Protein AF-0000000079720621 (afdb_homodimer)

Structure (mmCIF, N/CA/C/O backbone):
data_AF-0000000079720621-model_v1
#
loop_
_entity.id
_entity.type
_entity.pdbx_description
1 polymer 'Uncharacterized protein'
#
loop_
_atom_site.group_PDB
_atom_site.id
_atom_site.type_symbol
_atom_site.label_atom_id
_atom_site.label_alt_id
_atom_site.label_comp_id
_atom_site.label_asym_id
_atom_site.label_entity_id
_atom_site.label_seq_id
_atom_site.pdbx_PDB_ins_code
_atom_site.Cartn_x
_atom_site.Cartn_y
_atom_site.Cartn_z
_atom_site.occupancy
_atom_site.B_iso_or_equiv
_atom_site.auth_seq_id
_atom_site.auth_comp_id
_atom_site.auth_asym_id
_atom_site.auth_atom_id
_atom_site.pdbx_PDB_model_num
ATOM 1 N N . MET A 1 1 ? -8.664 -21.062 -0.731 1 79.12 1 MET A N 1
ATOM 2 C CA . MET A 1 1 ? -7.984 -21.125 -2.025 1 79.12 1 MET A CA 1
ATOM 3 C C . MET A 1 1 ? -8.664 -22.109 -2.959 1 79.12 1 MET A C 1
ATOM 5 O O . MET A 1 1 ? -9.125 -23.172 -2.52 1 79.12 1 MET A O 1
ATOM 9 N N . GLN A 1 2 ? -8.82 -21.609 -4.195 1 80.38 2 GLN A N 1
ATOM 10 C CA . GLN A 1 2 ? -9.461 -22.453 -5.191 1 80.38 2 GLN A CA 1
ATOM 11 C C . GLN A 1 2 ? -8.812 -23.828 -5.246 1 80.38 2 GLN A C 1
ATOM 13 O O . GLN A 1 2 ? -7.582 -23.953 -5.184 1 80.38 2 GLN A O 1
ATOM 18 N N . SER A 1 3 ? -9.688 -24.719 -5.363 1 87.06 3 SER A N 1
ATOM 19 C CA . SER A 1 3 ? -9.234 -26.109 -5.402 1 87.06 3 SER A CA 1
ATOM 20 C C . SER A 1 3 ? -8.328 -26.359 -6.602 1 87.06 3 SER A C 1
ATOM 22 O O . SER A 1 3 ? -8.586 -25.859 -7.699 1 87.06 3 SER A O 1
ATOM 24 N N . LYS A 1 4 ? -7.285 -27.094 -6.371 1 95.44 4 LYS A N 1
ATOM 25 C CA . LYS A 1 4 ? -6.348 -27.422 -7.441 1 95.44 4 LYS A CA 1
ATOM 26 C C . LYS A 1 4 ? -6.844 -28.609 -8.258 1 95.44 4 LYS A C 1
ATOM 28 O O . LYS A 1 4 ? -6.348 -28.875 -9.359 1 95.44 4 LYS A O 1
ATOM 33 N N . ASP A 1 5 ? -7.848 -29.297 -7.75 1 96.12 5 ASP A N 1
ATOM 34 C CA . ASP A 1 5 ? -8.281 -30.562 -8.32 1 96.12 5 ASP A CA 1
ATOM 35 C C . ASP A 1 5 ? -8.773 -30.375 -9.758 1 96.12 5 ASP A C 1
ATOM 37 O O . ASP A 1 5 ? -8.406 -31.156 -10.648 1 96.12 5 ASP A O 1
ATOM 41 N N . ALA A 1 6 ? -9.594 -29.406 -9.961 1 95.94 6 ALA A N 1
ATOM 42 C CA . ALA A 1 6 ? -10.195 -29.188 -11.273 1 95.94 6 ALA A CA 1
ATOM 43 C C . ALA A 1 6 ? -9.125 -28.891 -12.32 1 95.94 6 ALA A C 1
ATOM 45 O O . ALA A 1 6 ? -9.133 -29.469 -13.414 1 95.94 6 ALA A O 1
ATOM 46 N N . ILE A 1 7 ? -8.18 -28.016 -11.984 1 97.88 7 ILE A N 1
ATOM 47 C CA . ILE A 1 7 ? -7.137 -27.656 -12.938 1 97.88 7 ILE A CA 1
ATOM 48 C C . ILE A 1 7 ? -6.191 -28.844 -13.133 1 97.88 7 ILE A C 1
ATOM 50 O O . ILE A 1 7 ? -5.719 -29.094 -14.25 1 97.88 7 ILE A O 1
ATOM 54 N N . GLU A 1 8 ? -5.926 -29.562 -12.07 1 98.31 8 GLU A N 1
ATOM 55 C CA . GLU A 1 8 ? -5.082 -30.75 -12.164 1 98.31 8 GLU A CA 1
ATOM 56 C C . GLU A 1 8 ? -5.695 -31.797 -13.094 1 98.31 8 GLU A C 1
ATOM 58 O O . GLU A 1 8 ? -5.008 -32.344 -13.945 1 98.31 8 GLU A O 1
ATOM 63 N N . SER A 1 9 ? -6.969 -32.031 -12.914 1 98.19 9 SER A N 1
ATOM 64 C CA . SER A 1 9 ? -7.68 -33 -13.75 1 98.19 9 SER A CA 1
ATOM 65 C C . SER A 1 9 ? -7.648 -32.562 -15.219 1 98.19 9 SER A C 1
ATOM 67 O O . SER A 1 9 ? -7.434 -33.406 -16.109 1 98.19 9 SER A O 1
ATOM 69 N N . LEU A 1 10 ? -7.887 -31.328 -15.438 1 97.88 10 LEU A N 1
ATOM 70 C CA . LEU A 1 10 ? -7.875 -30.797 -16.797 1 97.88 10 LEU A CA 1
ATOM 71 C C . LEU A 1 10 ? -6.504 -30.984 -17.453 1 97.88 10 LEU A C 1
ATOM 73 O O . LEU A 1 10 ? -6.406 -31.453 -18.594 1 97.88 10 LEU A O 1
ATOM 77 N N . ILE A 1 11 ? -5.434 -30.703 -16.703 1 98.44 11 ILE A N 1
ATOM 78 C CA . ILE A 1 11 ? -4.086 -30.797 -17.266 1 98.44 11 ILE A CA 1
ATOM 79 C C . ILE A 1 11 ? -3.756 -32.281 -17.531 1 98.44 11 ILE A C 1
ATOM 81 O O . ILE A 1 11 ? -3.117 -32.594 -18.531 1 98.44 11 ILE A O 1
ATOM 85 N N . ARG A 1 12 ? -4.195 -33.188 -16.688 1 98.56 12 ARG A N 1
ATOM 86 C CA . ARG A 1 12 ? -3.984 -34.594 -16.906 1 98.56 12 ARG A CA 1
ATOM 87 C C . ARG A 1 12 ? -4.695 -35.094 -18.156 1 98.56 12 ARG A C 1
ATOM 89 O O . ARG A 1 12 ? -4.16 -35.906 -18.906 1 98.56 12 ARG A O 1
ATOM 96 N N . GLU A 1 13 ? -5.906 -34.562 -18.344 1 98.56 13 GLU A N 1
ATOM 97 C CA . GLU A 1 13 ? -6.637 -34.875 -19.562 1 98.56 13 GLU A CA 1
ATOM 98 C C . GLU A 1 13 ? -5.879 -34.406 -20.797 1 98.56 13 GLU A C 1
ATOM 100 O O . GLU A 1 13 ? -5.762 -35.156 -21.781 1 98.56 13 GLU A O 1
ATOM 105 N N . LEU A 1 14 ? -5.363 -33.219 -20.734 1 98.44 14 LEU A N 1
ATOM 106 C CA . LEU A 1 14 ? -4.613 -32.656 -21.859 1 98.44 14 LEU A CA 1
ATOM 107 C C . LEU A 1 14 ? -3.328 -33.438 -22.094 1 98.44 14 LEU A C 1
ATOM 109 O O . LEU A 1 14 ? -2.887 -33.594 -23.234 1 98.44 14 LEU A O 1
ATOM 113 N N . GLN A 1 15 ? -2.686 -33.969 -20.938 1 98.38 15 GLN A N 1
ATOM 114 C CA . GLN A 1 15 ? -1.501 -34.812 -21.078 1 98.38 15 GLN A CA 1
ATOM 115 C C . GLN A 1 15 ? -1.824 -36.094 -21.812 1 98.38 15 GLN A C 1
ATOM 117 O O . GLN A 1 15 ? -1.055 -36.531 -22.672 1 98.38 15 GLN A O 1
ATOM 122 N N . LEU A 1 16 ? -3.02 -36.656 -21.531 1 98.31 16 LEU A N 1
ATOM 123 C CA . LEU A 1 16 ? -3.441 -37.906 -22.188 1 98.31 16 LEU A CA 1
ATOM 124 C C . LEU A 1 16 ? -3.658 -37.656 -23.672 1 98.31 16 LEU A C 1
ATOM 126 O O . LEU A 1 16 ? -3.232 -38.469 -24.5 1 98.31 16 LEU A O 1
ATOM 130 N N . LEU A 1 17 ? -4.309 -36.562 -23.984 1 98.12 17 LEU A N 1
ATOM 131 C CA . LEU A 1 17 ? -4.535 -36.219 -25.391 1 98.12 17 LEU A CA 1
ATOM 132 C C . LEU A 1 17 ? -3.215 -35.969 -26.109 1 98.12 17 LEU A C 1
ATOM 134 O O . LEU A 1 17 ? -3.035 -36.375 -27.25 1 98.12 17 LEU A O 1
ATOM 138 N N . TYR A 1 18 ? -2.33 -35.281 -25.438 1 97.12 18 TYR A N 1
ATOM 139 C CA . TYR A 1 18 ? -0.988 -35.031 -25.953 1 97.12 18 TYR A CA 1
ATOM 140 C C . TYR A 1 18 ? -0.265 -36.312 -26.266 1 97.12 18 TYR A C 1
ATOM 142 O O . TYR A 1 18 ? 0.304 -36.5 -27.344 1 97.12 18 TYR A O 1
ATOM 150 N N . ASP A 1 19 ? -0.334 -37.344 -25.375 1 97.44 19 ASP A N 1
ATOM 151 C CA . ASP A 1 19 ? 0.372 -38.625 -25.5 1 97.44 19 ASP A CA 1
ATOM 152 C C . ASP A 1 19 ? -0.225 -39.469 -26.609 1 97.44 19 ASP A C 1
ATOM 154 O O . ASP A 1 19 ? 0.5 -40.188 -27.312 1 97.44 19 ASP A O 1
ATOM 158 N N . ASN A 1 20 ? -1.519 -39.312 -26.859 1 97.31 20 ASN A N 1
ATOM 159 C CA . ASN A 1 20 ? -2.221 -40.156 -27.812 1 97.31 20 ASN A CA 1
ATOM 160 C C . ASN A 1 20 ? -2.281 -39.531 -29.203 1 97.31 20 ASN A C 1
ATOM 162 O O . ASN A 1 20 ? -2.725 -40.156 -30.156 1 97.31 20 ASN A O 1
ATOM 166 N N . CYS A 1 21 ? -1.931 -38.219 -29.156 1 95.69 21 CYS A N 1
ATOM 167 C CA . CYS A 1 21 ? -1.957 -37.531 -30.438 1 95.69 21 CYS A CA 1
ATOM 168 C C . CYS A 1 21 ? -0.84 -38 -31.359 1 95.69 21 CYS A C 1
ATOM 170 O O . CYS A 1 21 ? 0.338 -37.938 -31 1 95.69 21 CYS A O 1
ATOM 172 N N . GLU A 1 22 ? -1.191 -38.531 -32.531 1 94.56 22 GLU A N 1
ATOM 173 C CA . GLU A 1 22 ? -0.206 -39.062 -33.469 1 94.56 22 GLU A CA 1
ATOM 174 C C . GLU A 1 22 ? 0.37 -37.938 -34.344 1 94.56 22 GLU A C 1
ATOM 176 O O . GLU A 1 22 ? 1.511 -38.031 -34.781 1 94.56 22 GLU A O 1
ATOM 181 N N . ASP A 1 23 ? -0.405 -36.938 -34.562 1 93.25 23 ASP A N 1
ATOM 182 C CA . ASP A 1 23 ? 0.036 -35.812 -35.375 1 93.25 23 ASP A CA 1
ATOM 183 C C . ASP A 1 23 ? 0.926 -34.875 -34.594 1 93.25 23 ASP A C 1
ATOM 185 O O . ASP A 1 23 ? 0.435 -34.125 -33.75 1 93.25 23 ASP A O 1
ATOM 189 N N . THR A 1 24 ? 2.195 -34.875 -34.844 1 89.44 24 THR A N 1
ATOM 190 C CA . THR A 1 24 ? 3.191 -34.094 -34.125 1 89.44 24 THR A CA 1
ATOM 191 C C . THR A 1 24 ? 2.898 -32.594 -34.25 1 89.44 24 THR A C 1
ATOM 193 O O . THR A 1 24 ? 3.246 -31.828 -33.375 1 89.44 24 THR A O 1
ATOM 196 N N . ASN A 1 25 ? 2.15 -32.188 -35.281 1 88.94 25 ASN A N 1
ATOM 197 C CA . ASN A 1 25 ? 1.823 -30.797 -35.5 1 88.94 25 ASN A CA 1
ATOM 198 C C . ASN A 1 25 ? 0.664 -30.344 -34.625 1 88.94 25 ASN A C 1
ATOM 200 O O . ASN A 1 25 ? 0.444 -29.141 -34.469 1 88.94 25 ASN A O 1
ATOM 204 N N . GLN A 1 26 ? -0.034 -31.391 -34.062 1 92.38 26 GLN A N 1
ATOM 205 C CA . GLN A 1 26 ? -1.2 -31.062 -33.25 1 92.38 26 GLN A CA 1
ATOM 206 C C . GLN A 1 26 ? -0.865 -31.109 -31.75 1 92.38 26 GLN A C 1
ATOM 208 O O . GLN A 1 26 ? -1.587 -30.531 -30.938 1 92.38 26 GLN A O 1
ATOM 213 N N . LYS A 1 27 ? 0.253 -31.688 -31.359 1 92.94 27 LYS A N 1
ATOM 214 C CA . LYS A 1 27 ? 0.648 -31.859 -29.969 1 92.94 27 LYS A CA 1
ATOM 215 C C . LYS A 1 27 ? 0.811 -30.516 -29.266 1 92.94 27 LYS A C 1
ATOM 217 O O . LYS A 1 27 ? 0.352 -30.344 -28.141 1 92.94 27 LYS A O 1
ATOM 222 N N . PRO A 1 28 ? 1.327 -29.516 -30.031 1 92.31 28 PRO A N 1
ATOM 223 C CA . PRO A 1 28 ? 1.543 -28.219 -29.375 1 92.31 28 PRO A CA 1
ATOM 224 C C . PRO A 1 28 ? 0.237 -27.547 -28.953 1 92.31 28 PRO A C 1
ATOM 226 O O . PRO A 1 28 ? 0.235 -26.688 -28.062 1 92.31 28 PRO A O 1
ATOM 229 N N . TYR A 1 29 ? -0.807 -28 -29.516 1 92.56 29 TYR A N 1
ATOM 230 C CA . TYR A 1 29 ? -2.094 -27.406 -29.156 1 92.56 29 TYR A CA 1
ATOM 231 C C . TYR A 1 29 ? -2.471 -27.766 -27.719 1 92.56 29 TYR A C 1
ATOM 233 O O . TYR A 1 29 ? -2.986 -26.922 -26.984 1 92.56 29 TYR A O 1
ATOM 241 N N . TYR A 1 30 ? -2.203 -28.984 -27.328 1 96.19 30 TYR A N 1
ATOM 242 C CA . TYR A 1 30 ? -2.52 -29.438 -25.969 1 96.19 30 TYR A CA 1
ATOM 243 C C . TYR A 1 30 ? -1.592 -28.797 -24.953 1 96.19 30 TYR A C 1
ATOM 245 O O . TYR A 1 30 ? -2.02 -28.438 -23.844 1 96.19 30 TYR A O 1
ATOM 253 N N . SER A 1 31 ? -0.352 -28.609 -25.406 1 95.56 31 SER A N 1
ATOM 254 C CA . SER A 1 31 ? 0.623 -27.938 -24.547 1 95.56 31 SER A CA 1
ATOM 255 C C . SER A 1 31 ? 0.244 -26.484 -24.312 1 95.56 31 SER A C 1
ATOM 257 O O . SER A 1 31 ? 0.266 -26.016 -23.172 1 95.56 31 SER A O 1
ATOM 259 N N . LYS A 1 32 ? -0.14 -25.828 -25.375 1 94.75 32 LYS A N 1
ATOM 260 C CA . LYS A 1 32 ? -0.518 -24.422 -25.281 1 94.75 3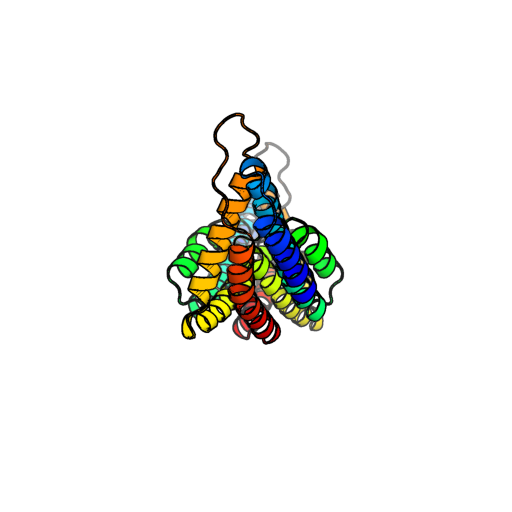2 LYS A CA 1
ATOM 261 C C . LYS A 1 32 ? -1.754 -24.234 -24.406 1 94.75 32 LYS A C 1
ATOM 263 O O . LYS A 1 32 ? -1.801 -23.344 -23.562 1 94.75 32 LYS A O 1
ATOM 268 N N . LEU A 1 33 ? -2.658 -25.094 -24.562 1 96.31 33 LEU A N 1
ATOM 269 C CA . LEU A 1 33 ? -3.887 -25 -23.781 1 96.31 33 LEU A CA 1
ATOM 270 C C . LEU A 1 33 ? -3.611 -25.25 -22.297 1 96.31 33 LEU A C 1
ATOM 272 O O . LEU A 1 33 ? -4.129 -24.531 -21.438 1 96.31 33 LEU A O 1
ATOM 276 N N . ALA A 1 34 ? -2.787 -26.234 -21.984 1 97.75 34 ALA A N 1
ATOM 277 C CA . ALA A 1 34 ? -2.438 -26.531 -20.609 1 97.75 34 ALA A CA 1
ATOM 278 C C . ALA A 1 34 ? -1.769 -25.328 -19.938 1 97.75 34 ALA A C 1
ATOM 280 O O . ALA A 1 34 ? -2.086 -25 -18.797 1 97.75 34 ALA A O 1
ATOM 281 N N . LEU A 1 35 ? -0.868 -24.719 -20.656 1 97.12 35 LEU A N 1
ATOM 282 C CA . LEU A 1 35 ? -0.17 -23.531 -20.156 1 97.12 35 LEU A CA 1
ATOM 283 C C . LEU A 1 35 ? -1.153 -22.406 -19.859 1 97.12 35 LEU A C 1
ATOM 285 O O . LEU A 1 35 ? -1.138 -21.844 -18.766 1 97.12 35 LEU A O 1
ATOM 289 N N . LEU A 1 36 ? -2.002 -22.141 -20.781 1 96.19 36 LEU A N 1
ATOM 290 C CA . LEU A 1 36 ? -2.941 -21.031 -20.641 1 96.19 36 LEU A CA 1
ATOM 291 C C . LEU A 1 36 ? -3.92 -21.297 -19.5 1 96.19 36 LEU A C 1
ATOM 293 O O . LEU A 1 36 ? -4.266 -20.375 -18.75 1 96.19 36 LEU A O 1
ATOM 297 N N . GLU A 1 37 ? -4.32 -22.516 -19.391 1 97 37 GLU A N 1
ATOM 298 C CA . GLU A 1 37 ? -5.25 -22.875 -18.328 1 97 37 GLU A CA 1
ATOM 299 C C . GLU A 1 37 ? -4.594 -22.75 -16.953 1 97 37 GLU A C 1
ATOM 301 O O . GLU A 1 37 ? -5.203 -22.234 -16.016 1 97 37 GLU A O 1
ATOM 306 N N . LEU A 1 38 ? -3.385 -23.203 -16.844 1 97.81 38 LEU A N 1
ATOM 307 C CA . LEU A 1 38 ? -2.686 -23.047 -15.562 1 97.81 38 LEU A CA 1
ATOM 308 C C . LEU A 1 38 ? -2.494 -21.578 -15.211 1 97.81 38 LEU A C 1
ATOM 310 O O . LEU A 1 38 ? -2.699 -21.188 -14.062 1 97.81 38 LEU A O 1
ATOM 314 N N . CYS A 1 39 ? -2.09 -20.797 -16.188 1 96.94 39 CYS A N 1
ATOM 315 C CA . CYS A 1 39 ? -1.886 -19.375 -15.961 1 96.94 39 CYS A CA 1
ATOM 316 C C . CYS A 1 39 ? -3.184 -18.703 -15.539 1 96.94 39 CYS A C 1
ATOM 318 O O . CYS A 1 39 ? -3.188 -17.859 -14.625 1 96.94 39 CYS A O 1
ATOM 320 N N . GLY A 1 40 ? -4.258 -19.062 -16.219 1 95.62 40 GLY A N 1
ATOM 321 C CA . GLY A 1 40 ? -5.555 -18.562 -15.805 1 95.62 40 GLY A CA 1
ATOM 322 C C . GLY A 1 40 ? -5.922 -18.922 -14.383 1 95.62 40 GLY A C 1
ATOM 323 O O . GLY A 1 40 ? -6.461 -18.109 -13.641 1 95.62 40 GLY A O 1
ATOM 324 N N . TRP A 1 41 ? -5.637 -20.109 -14.031 1 97.38 41 TRP A N 1
ATOM 325 C CA . TRP A 1 41 ? -5.887 -20.578 -12.68 1 97.38 41 TRP A CA 1
ATOM 326 C C . TRP A 1 41 ? -5.059 -19.797 -11.664 1 97.38 41 TRP A C 1
ATOM 328 O O . TRP A 1 41 ? -5.562 -19.391 -10.617 1 97.38 41 TRP A O 1
ATOM 338 N N . LEU A 1 42 ? -3.834 -19.578 -11.914 1 97.69 42 LEU A N 1
ATOM 339 C CA . LEU A 1 42 ? -2.945 -18.828 -11.031 1 97.69 42 LEU A CA 1
ATOM 340 C C . LEU A 1 42 ? -3.467 -17.422 -10.805 1 97.69 42 LEU A C 1
ATOM 342 O O . LEU A 1 42 ? -3.445 -16.922 -9.672 1 97.69 42 LEU A O 1
ATOM 346 N N . GLU A 1 43 ? -3.9 -16.781 -11.875 1 96.44 43 GLU A N 1
ATOM 347 C CA . GLU A 1 43 ? -4.473 -15.438 -11.758 1 96.44 43 GLU A CA 1
ATOM 348 C C . GLU A 1 43 ? -5.695 -15.438 -10.852 1 96.44 43 GLU A C 1
ATOM 350 O O . GLU A 1 43 ? -5.816 -14.594 -9.961 1 96.44 43 GLU A O 1
ATOM 355 N N . ALA A 1 44 ? -6.535 -16.391 -11.008 1 96 44 ALA A N 1
ATOM 356 C CA . ALA A 1 44 ? -7.75 -16.5 -10.203 1 96 44 ALA A CA 1
ATOM 357 C C . ALA A 1 44 ? -7.418 -16.766 -8.742 1 96 44 ALA A C 1
ATOM 359 O O . ALA A 1 44 ? -8.062 -16.219 -7.844 1 96 44 ALA A O 1
ATOM 360 N N . VAL A 1 45 ? -6.477 -17.594 -8.523 1 97.38 45 VAL A N 1
ATOM 361 C CA . VAL A 1 45 ? -6.086 -17.953 -7.16 1 97.38 45 VAL A CA 1
ATOM 362 C C . VAL A 1 45 ? -5.516 -16.719 -6.453 1 97.38 45 VAL A C 1
ATOM 364 O O . VAL A 1 45 ? -5.863 -16.453 -5.301 1 97.38 45 VAL A O 1
ATOM 367 N N . GLN A 1 46 ? -4.621 -16 -7.094 1 97.38 46 GLN A N 1
ATOM 368 C CA . GLN A 1 46 ? -4.043 -14.805 -6.488 1 97.38 46 GLN A CA 1
ATOM 369 C C . GLN A 1 46 ? -5.121 -13.766 -6.184 1 97.38 46 GLN A C 1
ATOM 371 O O . GLN A 1 46 ? -5.117 -13.156 -5.109 1 97.38 46 GLN A O 1
ATOM 376 N N . ASP A 1 47 ? -6.047 -13.586 -7.137 1 96.38 47 ASP A N 1
ATOM 377 C CA . ASP A 1 47 ? -7.18 -12.703 -6.883 1 96.38 47 ASP A CA 1
ATOM 378 C C . ASP A 1 47 ? -7.965 -13.156 -5.656 1 96.38 47 ASP A C 1
ATOM 380 O O . ASP A 1 47 ? -8.336 -12.336 -4.812 1 96.38 47 ASP A O 1
ATOM 384 N N . GLU A 1 48 ? -8.227 -14.391 -5.57 1 96.81 48 GLU A N 1
ATOM 385 C CA . GLU A 1 48 ? -9.008 -14.953 -4.473 1 96.81 48 GLU A CA 1
ATOM 386 C C . GLU A 1 48 ? -8.305 -14.75 -3.133 1 96.81 48 GLU A C 1
ATOM 388 O O . GLU A 1 48 ? -8.945 -14.406 -2.137 1 96.81 48 GLU A O 1
ATOM 393 N N . ILE A 1 49 ? -7.039 -15 -3.072 1 97.25 49 ILE A N 1
ATOM 394 C CA . ILE A 1 49 ? -6.258 -14.797 -1.854 1 97.25 49 ILE A CA 1
ATOM 395 C C . ILE A 1 49 ? -6.418 -13.359 -1.37 1 97.25 49 ILE A C 1
ATOM 397 O O . ILE A 1 49 ? -6.699 -13.125 -0.194 1 97.25 49 ILE A O 1
ATOM 401 N N . ALA A 1 50 ? -6.242 -12.406 -2.254 1 96.69 50 ALA A N 1
ATOM 402 C CA . ALA A 1 50 ? -6.34 -10.984 -1.922 1 96.69 50 ALA A CA 1
ATOM 403 C C . ALA A 1 50 ? -7.754 -10.625 -1.473 1 96.69 50 ALA A C 1
ATOM 405 O O . ALA A 1 50 ? -7.938 -9.938 -0.464 1 96.69 50 ALA A O 1
ATOM 406 N N . LEU A 1 51 ? -8.719 -11.117 -2.195 1 96.62 51 LEU A N 1
ATOM 407 C CA . LEU A 1 51 ? -10.117 -10.812 -1.9 1 96.62 51 LEU A CA 1
ATOM 408 C C . LEU A 1 51 ? -10.523 -11.383 -0.545 1 96.62 51 LEU A C 1
ATOM 410 O O . LEU A 1 51 ? -11.148 -10.695 0.261 1 96.62 51 LEU A O 1
ATOM 414 N N . ASN A 1 52 ? -10.172 -12.625 -0.332 1 96.62 52 ASN A N 1
ATOM 415 C CA . ASN A 1 52 ? -10.516 -13.266 0.934 1 96.62 52 ASN A CA 1
ATOM 416 C C . ASN A 1 52 ? -9.914 -12.523 2.121 1 96.62 52 ASN A C 1
ATOM 418 O O . ASN A 1 52 ? -10.586 -12.289 3.123 1 96.62 52 ASN A O 1
ATOM 422 N N . TYR A 1 53 ? -8.711 -12.195 2 1 97.75 53 TYR A N 1
ATOM 423 C CA . TYR A 1 53 ? -8.055 -11.453 3.072 1 97.75 53 TYR A CA 1
ATOM 424 C C . TYR A 1 53 ? -8.742 -10.117 3.322 1 97.75 53 TYR A C 1
ATOM 426 O O . TYR A 1 53 ? -9.109 -9.805 4.457 1 97.75 53 TYR A O 1
ATOM 434 N N . GLY A 1 54 ? -8.883 -9.289 2.268 1 97.5 54 GLY A N 1
ATOM 435 C CA . GLY A 1 54 ? -9.516 -7.988 2.402 1 97.5 54 GLY A CA 1
ATOM 436 C C . GLY A 1 54 ? -10.914 -8.055 2.988 1 97.5 54 GLY A C 1
ATOM 437 O O . GLY A 1 54 ? -11.25 -7.289 3.891 1 97.5 54 GLY A O 1
ATOM 438 N N . GLN A 1 55 ? -11.672 -8.992 2.5 1 96.88 55 GLN A N 1
ATOM 439 C CA . GLN A 1 55 ? -13.07 -9.117 2.916 1 96.88 55 GLN A CA 1
ATOM 440 C C . GLN A 1 55 ? -13.164 -9.547 4.379 1 96.88 55 GLN A C 1
ATOM 442 O O . GLN A 1 55 ? -14.125 -9.195 5.066 1 96.88 55 GLN A O 1
ATOM 447 N N . SER A 1 56 ? -12.195 -10.273 4.828 1 97.06 56 SER A N 1
ATOM 448 C CA . SER A 1 56 ? -12.227 -10.742 6.211 1 97.06 56 SER A CA 1
ATOM 449 C C . SER A 1 56 ? -11.812 -9.648 7.18 1 97.06 56 SER A C 1
ATOM 451 O O . SER A 1 56 ? -12.102 -9.727 8.375 1 97.06 56 SER A O 1
ATOM 453 N N . LYS A 1 57 ? -11.125 -8.609 6.68 1 97.19 57 LYS A N 1
ATOM 454 C CA . LYS A 1 57 ? -10.531 -7.633 7.59 1 97.19 57 LYS A CA 1
ATOM 455 C C . LYS A 1 57 ? -11.172 -6.262 7.434 1 97.19 57 LYS A C 1
ATOM 457 O O . LYS A 1 57 ? -11.18 -5.461 8.367 1 97.19 57 LYS A O 1
ATOM 462 N N . LEU A 1 58 ? -11.688 -6.008 6.285 1 97.69 58 LEU A N 1
ATOM 463 C CA . LEU A 1 58 ? -12.25 -4.691 6.004 1 97.69 58 LEU A CA 1
ATOM 464 C C . LEU A 1 58 ? -13.719 -4.629 6.418 1 97.69 58 LEU A C 1
ATOM 466 O O . LEU A 1 58 ? -14.453 -5.602 6.246 1 97.69 58 LEU A O 1
ATOM 470 N N . SER A 1 59 ? -14.117 -3.48 6.91 1 97.06 59 SER A N 1
ATOM 471 C CA . SER A 1 59 ? -15.508 -3.299 7.305 1 97.06 59 SER A CA 1
ATOM 472 C C . SER A 1 59 ? -16.109 -2.064 6.645 1 97.06 59 SER A C 1
ATOM 474 O O . SER A 1 59 ? -17.328 -1.979 6.48 1 97.06 59 SER A O 1
ATOM 476 N N . ASP A 1 60 ? -15.305 -1.056 6.289 1 97 60 ASP A N 1
ATOM 477 C CA . ASP A 1 60 ? -15.781 0.166 5.648 1 97 60 ASP A CA 1
ATOM 478 C C . ASP A 1 60 ? -16.219 -0.104 4.207 1 97 60 ASP A C 1
ATOM 480 O O . ASP A 1 60 ? -15.453 -0.664 3.42 1 97 60 ASP A O 1
ATOM 484 N N . VAL A 1 61 ? -17.391 0.3 3.838 1 97 61 VAL A N 1
ATOM 485 C CA . VAL A 1 61 ? -17.984 0.008 2.541 1 97 61 VAL A CA 1
ATOM 486 C C . VAL A 1 61 ? -17.125 0.597 1.428 1 97 61 VAL A C 1
ATOM 488 O O . VAL A 1 61 ? -16.938 -0.032 0.384 1 97 61 VAL A O 1
ATOM 491 N N . LYS A 1 62 ? -16.609 1.752 1.637 1 96.56 62 LYS A N 1
ATOM 492 C CA . LYS A 1 62 ? -15.789 2.398 0.622 1 96.56 62 LYS A CA 1
ATOM 493 C C . LYS A 1 62 ? -14.492 1.629 0.396 1 96.56 62 LYS A C 1
ATOM 495 O O . LYS A 1 62 ? -14.016 1.517 -0.736 1 96.56 62 LYS A O 1
ATOM 500 N N . ASN A 1 63 ? -13.922 1.133 1.495 1 97.88 63 ASN A N 1
ATOM 501 C CA . ASN A 1 63 ? -12.703 0.344 1.384 1 97.88 63 ASN A CA 1
ATOM 502 C C . ASN A 1 63 ? -12.961 -1 0.71 1 97.88 63 ASN A C 1
ATOM 504 O O . ASN A 1 63 ? -12.117 -1.492 -0.046 1 97.88 63 ASN A O 1
ATOM 508 N N . LEU A 1 64 ? -14.117 -1.581 0.917 1 97.69 64 LEU A N 1
ATOM 509 C CA . LEU A 1 64 ? -14.492 -2.824 0.249 1 97.69 64 LEU A CA 1
ATOM 510 C C . LEU A 1 64 ? -14.656 -2.605 -1.251 1 97.69 64 LEU A C 1
ATOM 512 O O . LEU A 1 64 ? -14.25 -3.447 -2.055 1 97.69 64 LEU A O 1
ATOM 516 N N . GLU A 1 65 ? -15.203 -1.469 -1.591 1 96.75 65 GLU A N 1
ATOM 517 C CA . GLU A 1 65 ? -15.344 -1.121 -3.002 1 96.75 65 GLU A CA 1
ATOM 518 C C . GLU A 1 65 ? -13.984 -0.919 -3.66 1 96.75 65 GLU A C 1
ATOM 520 O O . GLU A 1 65 ? -13.758 -1.372 -4.785 1 96.75 65 GLU A O 1
ATOM 525 N N . LEU A 1 66 ? -13.094 -0.232 -2.951 1 95.75 66 LEU A N 1
ATOM 526 C CA . LEU A 1 66 ? -11.734 -0.024 -3.441 1 95.75 66 LEU A CA 1
ATOM 527 C C . LEU A 1 66 ? -11.031 -1.357 -3.678 1 95.75 66 LEU A C 1
ATOM 529 O O . LEU A 1 66 ? -10.352 -1.533 -4.691 1 95.75 66 LEU A O 1
ATOM 533 N N . LEU A 1 67 ? -11.195 -2.285 -2.789 1 96.19 67 LEU A N 1
ATOM 534 C CA . LEU A 1 67 ? -10.633 -3.627 -2.891 1 96.19 67 LEU A CA 1
ATOM 535 C C . LEU A 1 67 ? -11.078 -4.309 -4.18 1 96.19 67 LEU A C 1
ATOM 537 O O . LEU A 1 67 ? -10.242 -4.742 -4.977 1 96.19 67 LEU A O 1
ATOM 541 N N . GLU A 1 68 ? -12.32 -4.309 -4.469 1 93.88 68 GLU A N 1
ATOM 542 C CA . GLU A 1 68 ? -12.906 -5.082 -5.559 1 93.88 68 GLU A CA 1
ATOM 543 C C . GLU A 1 68 ? -12.664 -4.406 -6.906 1 93.88 68 GLU A C 1
ATOM 545 O O . GLU A 1 68 ? -12.297 -5.066 -7.879 1 93.88 68 GLU A O 1
ATOM 550 N N . GLU A 1 69 ? -12.742 -3.129 -6.898 1 92.31 69 GLU A N 1
ATOM 551 C CA . GLU A 1 69 ? -12.789 -2.434 -8.18 1 92.31 69 GLU A CA 1
ATOM 552 C C . GLU A 1 69 ? -11.398 -1.943 -8.594 1 92.31 69 GLU A C 1
ATOM 554 O O . GLU A 1 69 ? -11.086 -1.883 -9.781 1 92.31 69 GLU A O 1
ATOM 559 N N . THR A 1 70 ? -10.633 -1.666 -7.613 1 89.56 70 THR A N 1
ATOM 560 C CA . THR A 1 70 ? -9.406 -0.958 -7.957 1 89.56 70 THR A CA 1
ATOM 561 C C . THR A 1 70 ? -8.188 -1.819 -7.66 1 89.56 70 THR A C 1
ATOM 563 O O . THR A 1 70 ? -7.23 -1.843 -8.445 1 89.56 70 THR A O 1
ATOM 566 N N . ILE A 1 71 ? -8.258 -2.521 -6.633 1 92.88 71 ILE A N 1
ATOM 567 C CA . ILE A 1 71 ? -7.039 -3.24 -6.258 1 92.88 71 ILE A CA 1
ATOM 568 C C . ILE A 1 71 ? -7 -4.59 -6.973 1 92.88 71 ILE A C 1
ATOM 570 O O . ILE A 1 71 ? -6.047 -4.895 -7.691 1 92.88 71 ILE A O 1
ATOM 574 N N . VAL A 1 72 ? -8.039 -5.352 -6.863 1 92.88 72 VAL A N 1
ATOM 575 C CA . VAL A 1 72 ? -8.07 -6.668 -7.488 1 92.88 72 VAL A CA 1
ATOM 576 C C . VAL A 1 72 ? -8.562 -6.543 -8.93 1 92.88 72 VAL A C 1
ATOM 578 O O . VAL A 1 72 ? -8.008 -7.164 -9.836 1 92.88 72 VAL A O 1
ATOM 581 N N . GLY A 1 73 ? -9.477 -5.641 -9.227 1 87.56 73 GLY A N 1
ATOM 582 C CA . GLY A 1 73 ? -10.117 -5.512 -10.523 1 87.56 73 GLY A CA 1
ATOM 583 C C . GLY A 1 73 ? -9.195 -4.926 -11.586 1 87.56 73 GLY A C 1
ATOM 584 O O . GLY A 1 73 ? -9.469 -5.043 -12.781 1 87.56 73 GLY A O 1
ATOM 585 N N . LYS A 1 74 ? -8.055 -4.43 -11.203 1 84.19 74 LYS A N 1
ATOM 586 C CA . LYS A 1 74 ? -7.168 -3.789 -12.164 1 84.19 74 LYS A CA 1
ATOM 587 C C . LYS A 1 74 ? -5.859 -4.566 -12.305 1 84.19 74 LYS A C 1
ATOM 589 O O . LYS A 1 74 ? -4.938 -4.117 -12.984 1 84.19 74 LYS A O 1
ATOM 594 N N . THR A 1 75 ? -5.832 -5.566 -11.625 1 81.81 75 THR A N 1
ATOM 595 C CA . THR A 1 75 ? -4.629 -6.387 -11.742 1 81.81 75 THR A CA 1
ATOM 596 C C . THR A 1 75 ? -4.824 -7.48 -12.789 1 81.81 75 THR A C 1
ATOM 598 O O . THR A 1 75 ? -5.738 -8.297 -12.68 1 81.81 75 THR A O 1
ATOM 601 N N . TYR A 1 76 ? -3.93 -7.207 -13.836 1 84.25 76 TYR A N 1
ATOM 602 C CA . TYR A 1 76 ? -3.963 -8.188 -14.914 1 84.25 76 TYR A CA 1
ATOM 603 C C . TYR A 1 76 ? -2.662 -8.984 -14.969 1 84.25 76 TYR A C 1
ATOM 605 O O . TYR A 1 76 ? -1.62 -8.453 -15.359 1 84.25 76 TYR A O 1
ATOM 613 N N . GLY A 1 77 ? -2.664 -10.164 -14.453 1 92.25 77 GLY A N 1
ATOM 614 C CA . GLY A 1 77 ? -1.486 -11.016 -14.438 1 92.25 77 GLY A CA 1
ATOM 615 C C . GLY A 1 77 ? -1.227 -11.648 -13.078 1 92.25 77 GLY A C 1
ATOM 616 O O . GLY A 1 77 ? -2.018 -11.484 -12.148 1 92.25 77 GLY A O 1
ATOM 617 N N . PHE A 1 78 ? -0.108 -12.398 -13.086 1 96.31 78 PHE A N 1
ATOM 618 C CA . PHE A 1 78 ? 0.121 -13.164 -11.867 1 96.31 78 PHE A CA 1
ATOM 619 C C . PHE A 1 78 ? 1.605 -13.195 -11.523 1 96.31 78 PHE A C 1
ATOM 621 O O . PHE A 1 78 ? 2.018 -13.914 -10.609 1 96.31 78 PHE A O 1
ATOM 628 N N . ASP A 1 79 ? 2.367 -12.406 -12.305 1 97.5 79 ASP A N 1
ATOM 629 C CA . ASP A 1 79 ? 3.773 -12.273 -11.938 1 97.5 79 ASP A CA 1
ATOM 630 C C . ASP A 1 79 ? 3.92 -11.695 -10.531 1 97.5 79 ASP A C 1
ATOM 632 O O . ASP A 1 79 ? 3.213 -10.758 -10.164 1 97.5 79 ASP A O 1
ATOM 636 N N . TYR A 1 80 ? 4.934 -12.242 -9.797 1 98.12 80 TYR A N 1
ATOM 637 C CA . TYR A 1 80 ? 5.008 -11.867 -8.391 1 98.12 80 TYR A CA 1
ATOM 638 C C . TYR A 1 80 ? 5.402 -10.406 -8.234 1 98.12 80 TYR A C 1
ATOM 640 O O . TYR A 1 80 ? 4.723 -9.641 -7.547 1 98.12 80 TYR A O 1
ATOM 648 N N . LYS A 1 81 ? 6.508 -10.008 -8.836 1 96.44 81 LYS A N 1
ATOM 649 C CA . LYS A 1 81 ? 7.105 -8.703 -8.602 1 96.44 81 LYS A CA 1
ATOM 650 C C . LYS A 1 81 ? 6.23 -7.586 -9.172 1 96.44 81 LYS A C 1
ATOM 652 O O . LYS A 1 81 ? 6.02 -6.562 -8.523 1 96.44 81 LYS A O 1
ATOM 657 N N . SER A 1 82 ? 5.629 -7.844 -10.266 1 95.94 82 SER A N 1
ATOM 658 C CA . SER A 1 82 ? 4.988 -6.75 -10.992 1 95.94 82 SER A CA 1
ATOM 659 C C . SER A 1 82 ? 3.492 -6.695 -10.695 1 95.94 82 SER A C 1
ATOM 661 O O . SER A 1 82 ? 2.859 -5.652 -10.875 1 95.94 82 SER A O 1
ATOM 663 N N . GLN A 1 83 ? 2.934 -7.75 -10.266 1 96.56 83 GLN A N 1
ATOM 664 C CA . GLN A 1 83 ? 1.479 -7.754 -10.141 1 96.56 83 GLN A CA 1
ATOM 665 C C . GLN A 1 83 ? 1.043 -8.203 -8.75 1 96.56 83 GLN A C 1
ATOM 667 O O . GLN A 1 83 ? 0.362 -7.457 -8.039 1 96.56 83 GLN A O 1
ATOM 672 N N . PHE A 1 84 ? 1.47 -9.406 -8.32 1 98.12 84 PHE A N 1
ATOM 673 C CA . PHE A 1 84 ? 0.957 -9.992 -7.094 1 98.12 84 PHE A CA 1
ATOM 674 C C . PHE A 1 84 ? 1.446 -9.219 -5.875 1 98.12 84 PHE A C 1
ATOM 676 O O . PHE A 1 84 ? 0.661 -8.891 -4.984 1 98.12 84 PHE A O 1
ATOM 683 N N . ARG A 1 85 ? 2.75 -8.891 -5.824 1 98 85 ARG A N 1
ATOM 684 C CA . ARG A 1 85 ? 3.355 -8.195 -4.691 1 98 85 ARG A CA 1
ATOM 685 C C . ARG A 1 85 ? 2.729 -6.82 -4.488 1 98 85 ARG A C 1
ATOM 687 O O . ARG A 1 85 ? 2.314 -6.48 -3.379 1 98 85 ARG A O 1
ATOM 694 N N . PRO A 1 86 ? 2.592 -6 -5.52 1 96.81 86 PRO A N 1
ATOM 695 C CA . PRO A 1 86 ? 1.927 -4.707 -5.348 1 96.81 86 PRO A CA 1
ATOM 696 C C . PRO A 1 86 ? 0.487 -4.844 -4.859 1 96.81 86 PRO A C 1
ATOM 698 O O . PRO A 1 86 ? 0.021 -4.023 -4.062 1 96.81 86 PRO A O 1
ATOM 701 N N . MET A 1 87 ? -0.19 -5.836 -5.32 1 97.62 87 MET A N 1
ATOM 702 C CA . MET A 1 87 ? -1.562 -6.078 -4.879 1 97.62 87 MET A CA 1
ATOM 703 C C . MET A 1 87 ? -1.61 -6.375 -3.385 1 97.62 87 MET A C 1
ATOM 705 O O . MET A 1 87 ? -2.428 -5.801 -2.662 1 97.62 87 MET A O 1
ATOM 709 N N . LEU A 1 88 ? -0.714 -7.219 -2.926 1 98.12 88 LEU A N 1
ATOM 710 C CA . LEU A 1 88 ? -0.646 -7.566 -1.512 1 98.12 88 LEU A CA 1
ATOM 711 C C . LEU A 1 88 ? -0.312 -6.344 -0.666 1 98.12 88 LEU A C 1
ATOM 713 O O . LEU A 1 88 ? -0.918 -6.129 0.386 1 98.12 88 LEU A O 1
ATOM 717 N N . ILE A 1 89 ? 0.601 -5.527 -1.13 1 98.06 89 ILE A N 1
ATOM 718 C CA . ILE A 1 89 ? 1.006 -4.32 -0.418 1 98.06 89 ILE A CA 1
ATOM 719 C C . ILE A 1 89 ? -0.198 -3.396 -0.241 1 98.06 89 ILE A C 1
ATOM 721 O O . ILE A 1 89 ? -0.45 -2.898 0.859 1 98.06 89 ILE A O 1
ATOM 725 N N . LYS A 1 90 ? -0.922 -3.252 -1.242 1 97.81 90 LYS A N 1
ATOM 726 C CA . LYS A 1 90 ? -2.064 -2.342 -1.206 1 97.81 90 LYS A CA 1
ATOM 727 C C . LYS A 1 90 ? -3.15 -2.857 -0.267 1 97.81 90 LYS A C 1
ATOM 729 O O . LYS A 1 90 ? -3.689 -2.1 0.542 1 97.81 90 LYS A O 1
ATOM 734 N N . ILE A 1 91 ? -3.426 -4.113 -0.33 1 98.06 91 ILE A N 1
ATOM 735 C CA . ILE A 1 91 ? -4.562 -4.625 0.428 1 98.06 91 ILE A CA 1
ATOM 736 C C . ILE A 1 91 ? -4.195 -4.719 1.907 1 98.06 91 ILE A C 1
ATOM 738 O O . ILE A 1 91 ? -5.012 -4.395 2.775 1 98.06 91 ILE A O 1
ATOM 742 N N . ILE A 1 92 ? -3.006 -5.16 2.209 1 98.31 92 ILE A N 1
ATOM 743 C CA . ILE A 1 92 ? -2.574 -5.227 3.602 1 98.31 92 ILE A CA 1
ATOM 744 C C . ILE A 1 92 ? -2.539 -3.818 4.195 1 98.31 92 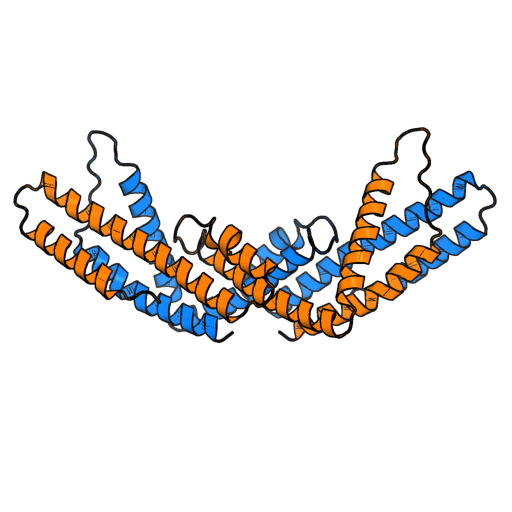ILE A C 1
ATOM 746 O O . ILE A 1 92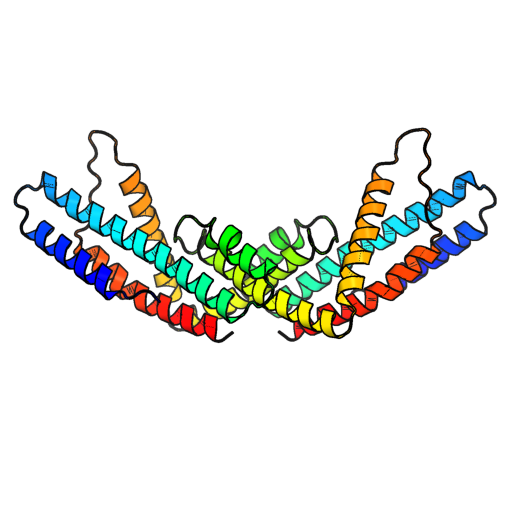 ? -3.041 -3.592 5.297 1 98.31 92 ILE A O 1
ATOM 750 N N . GLY A 1 93 ? -1.957 -2.943 3.449 1 98.38 93 GLY A N 1
ATOM 751 C CA . GLY A 1 93 ? -1.919 -1.561 3.896 1 98.38 93 GLY A CA 1
ATOM 752 C C . GLY A 1 93 ? -3.297 -0.974 4.141 1 98.38 93 GLY A C 1
ATOM 753 O O . GLY A 1 93 ? -3.525 -0.311 5.152 1 98.38 93 GLY A O 1
ATOM 754 N N . LEU A 1 94 ? -4.195 -1.229 3.262 1 98.31 94 LEU A N 1
ATOM 755 C CA . LEU A 1 94 ? -5.559 -0.717 3.355 1 98.31 94 LEU A CA 1
ATOM 756 C C . LEU A 1 94 ? -6.242 -1.213 4.625 1 98.31 94 LEU A C 1
ATOM 758 O O . LEU A 1 94 ? -6.895 -0.438 5.328 1 98.31 94 LEU A O 1
ATOM 762 N N . THR A 1 95 ? -6.078 -2.473 4.957 1 98.06 95 THR A N 1
ATOM 763 C CA . THR A 1 95 ? -6.73 -3.047 6.129 1 98.06 95 THR A CA 1
ATOM 764 C C . THR A 1 95 ? -6.176 -2.434 7.41 1 98.06 95 THR A C 1
ATOM 766 O O . THR A 1 95 ? -6.926 -2.145 8.344 1 98.06 95 THR A O 1
ATOM 769 N N . ARG A 1 96 ? -4.895 -2.195 7.434 1 98 96 ARG A N 1
ATOM 770 C CA . ARG A 1 96 ? -4.281 -1.659 8.648 1 98 96 ARG A CA 1
ATOM 771 C C . ARG A 1 96 ? -4.586 -0.174 8.805 1 98 96 ARG A C 1
ATOM 773 O O . ARG A 1 96 ? -4.82 0.3 9.922 1 98 96 ARG A O 1
ATOM 780 N N . VAL A 1 97 ? -4.598 0.538 7.699 1 98.38 97 VAL A N 1
ATOM 781 C CA . VAL A 1 97 ? -4.953 1.952 7.754 1 98.38 97 VAL A CA 1
ATOM 782 C C . VAL A 1 97 ? -6.395 2.104 8.234 1 98.38 97 VAL A C 1
ATOM 784 O O . VAL A 1 97 ? -6.695 2.982 9.047 1 98.38 97 VAL A O 1
ATOM 787 N N . GLU A 1 98 ? -7.266 1.271 7.727 1 98.12 98 GLU A N 1
ATOM 788 C CA . GLU A 1 98 ? -8.648 1.318 8.195 1 98.12 98 GLU A CA 1
ATOM 789 C C . GLU A 1 98 ? -8.727 1.134 9.711 1 98.12 98 GLU A C 1
ATOM 791 O O . GLU A 1 98 ? -9.5 1.814 10.383 1 98.12 98 GLU A O 1
ATOM 796 N N . THR A 1 99 ? -7.934 0.255 10.219 1 97.19 99 THR A N 1
ATOM 797 C CA . THR A 1 99 ? -7.918 0.007 11.656 1 97.19 99 THR A CA 1
ATOM 798 C C . THR A 1 99 ? -7.504 1.263 12.414 1 97.19 99 THR A C 1
ATOM 800 O O . THR A 1 99 ? -8.148 1.637 13.398 1 97.19 99 THR A O 1
ATOM 803 N N . ILE A 1 100 ? -6.484 1.9 11.969 1 97.88 100 ILE A N 1
ATOM 804 C CA . ILE A 1 100 ? -5.996 3.123 12.602 1 97.88 100 ILE A CA 1
ATOM 805 C C . ILE A 1 100 ? -7.059 4.215 12.5 1 97.88 100 ILE A C 1
ATOM 807 O O . ILE A 1 100 ? -7.332 4.914 13.477 1 97.88 100 ILE A O 1
ATOM 811 N N . GLU A 1 101 ? -7.625 4.309 11.336 1 98.19 101 GLU A N 1
ATOM 812 C CA . GLU A 1 101 ? -8.672 5.297 11.117 1 98.19 101 GLU A CA 1
ATOM 813 C C . GLU A 1 101 ? -9.859 5.062 12.047 1 98.19 101 GLU A C 1
ATOM 815 O O . GLU A 1 101 ? -10.406 6.008 12.617 1 98.19 101 GLU A O 1
ATOM 820 N N . ASN A 1 102 ? -10.234 3.82 12.195 1 97.25 102 ASN A N 1
ATOM 821 C CA . ASN A 1 102 ? -11.352 3.488 13.07 1 97.25 102 ASN A CA 1
ATOM 822 C C . ASN A 1 102 ? -11.062 3.863 14.523 1 97.25 102 ASN A C 1
ATOM 824 O O . ASN A 1 102 ? -11.945 4.332 15.234 1 97.25 102 ASN A O 1
ATOM 828 N N . GLU A 1 103 ? -9.891 3.674 14.938 1 96.44 103 GLU A N 1
ATOM 829 C CA . GLU A 1 103 ? -9.5 4.062 16.297 1 96.44 103 GLU A CA 1
ATOM 830 C C 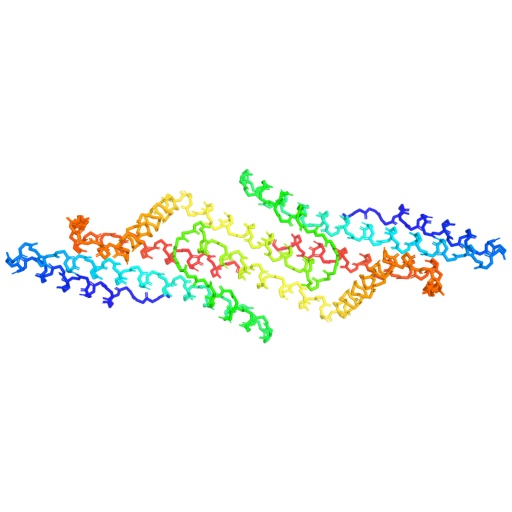. GLU A 1 103 ? -9.586 5.578 16.469 1 96.44 103 GLU A C 1
ATOM 832 O O . GLU A 1 103 ? -10.039 6.059 17.516 1 96.44 103 GLU A O 1
ATOM 837 N N . LEU A 1 104 ? -9.133 6.316 15.5 1 97.44 104 LEU A N 1
ATOM 838 C CA . LEU A 1 104 ? -9.188 7.773 15.555 1 97.44 104 LEU A CA 1
ATOM 839 C C . LEU A 1 104 ? -10.625 8.266 15.461 1 97.44 104 LEU A C 1
ATOM 841 O O . LEU A 1 104 ? -10.977 9.289 16.062 1 97.44 104 LEU A O 1
ATOM 845 N N . LYS A 1 105 ? -11.453 7.559 14.711 1 97.19 105 LYS A N 1
ATOM 846 C CA . LYS A 1 105 ? -12.875 7.891 14.625 1 97.19 105 LYS A CA 1
ATOM 847 C C . LYS A 1 105 ? -13.555 7.746 15.977 1 97.19 105 LYS A C 1
ATOM 849 O O . LYS A 1 105 ? -14.414 8.555 16.344 1 97.19 105 LYS A O 1
ATOM 854 N N . ASN A 1 106 ? -13.148 6.715 16.688 1 96.06 106 ASN A N 1
ATOM 855 C CA . ASN A 1 106 ? -13.758 6.414 17.969 1 96.06 106 ASN A CA 1
ATOM 856 C C . ASN A 1 106 ? -13.578 7.562 18.969 1 96.06 106 ASN A C 1
ATOM 858 O O . ASN A 1 106 ? -14.438 7.801 19.812 1 96.06 106 ASN A O 1
ATOM 862 N N . ASN A 1 107 ? -12.539 8.297 18.875 1 95.25 107 ASN A N 1
ATOM 863 C CA . ASN A 1 107 ? -12.336 9.406 19.797 1 95.25 107 ASN A CA 1
ATOM 864 C C . ASN A 1 107 ? -12.617 10.75 19.141 1 95.25 107 ASN A C 1
ATOM 866 O O . ASN A 1 107 ? -12.312 11.805 19.703 1 95.25 107 ASN A O 1
ATOM 870 N N . GLY A 1 108 ? -13.078 10.727 17.906 1 96.56 108 GLY A N 1
ATOM 871 C CA . GLY A 1 108 ? -13.586 11.906 17.219 1 96.56 108 GLY A CA 1
ATOM 872 C C . GLY A 1 108 ? -12.5 12.734 16.562 1 96.56 108 GLY A C 1
ATOM 873 O O . GLY A 1 108 ? -12.766 13.82 16.047 1 96.56 108 GLY A O 1
ATOM 874 N N . THR A 1 109 ? -11.32 12.297 16.5 1 97.62 109 THR A N 1
ATOM 875 C CA . THR A 1 109 ? -10.211 13.117 16.016 1 97.62 109 THR A CA 1
ATOM 876 C C . THR A 1 109 ? -10.016 12.953 14.523 1 97.62 109 THR A C 1
ATOM 878 O O . THR A 1 109 ? -9.484 13.844 13.852 1 97.62 109 THR A O 1
ATOM 881 N N . PHE A 1 110 ? -10.539 11.883 13.961 1 98.12 110 PHE A N 1
ATOM 882 C CA . PHE A 1 110 ? -10.297 11.594 12.555 1 98.12 110 PHE A CA 1
ATOM 883 C C . PHE A 1 110 ? -10.961 12.633 11.664 1 98.12 110 PHE A C 1
ATOM 885 O O . PHE A 1 110 ? -10.32 13.195 10.766 1 98.12 110 PHE A O 1
ATOM 892 N N . PRO A 1 111 ? -12.211 12.914 11.875 1 98.06 111 PRO A N 1
ATOM 893 C CA . PRO A 1 111 ? -12.836 13.93 11.031 1 98.06 111 PRO A CA 1
ATOM 894 C C . PRO A 1 111 ? -12.125 15.281 11.109 1 98.06 111 PRO A C 1
ATOM 896 O O . PRO A 1 111 ? -12.078 16.016 10.125 1 98.06 111 PRO A O 1
ATOM 899 N N . ILE A 1 112 ? -11.602 15.586 12.242 1 98.38 112 ILE A N 1
ATOM 900 C CA . ILE A 1 112 ? -10.867 16.828 12.43 1 98.38 112 ILE A CA 1
ATOM 901 C C . ILE A 1 112 ? -9.594 16.812 11.586 1 98.38 112 ILE A C 1
ATOM 903 O O . ILE A 1 112 ? -9.297 17.766 10.867 1 98.38 112 ILE A O 1
ATOM 907 N N . LEU A 1 113 ? -8.914 15.734 11.633 1 98.69 113 LEU A N 1
ATOM 908 C CA . LEU A 1 113 ? -7.688 15.562 10.852 1 98.69 113 LEU A CA 1
ATOM 909 C C . LEU A 1 113 ? -7.953 15.773 9.367 1 98.69 113 LEU A C 1
ATOM 911 O O . LEU A 1 113 ? -7.293 16.594 8.727 1 98.69 113 LEU A O 1
ATOM 915 N N . VAL A 1 114 ? -8.938 15.141 8.875 1 98.62 114 VAL A N 1
ATOM 916 C CA . VAL A 1 114 ? -9.242 15.141 7.445 1 98.62 114 VAL A CA 1
ATOM 917 C C . VAL A 1 114 ? -9.68 16.531 7.012 1 98.62 114 VAL A C 1
ATOM 919 O O . VAL A 1 114 ? -9.18 17.078 6.02 1 98.62 114 VAL A O 1
ATOM 922 N N . SER A 1 115 ? -10.516 17.078 7.781 1 98.25 115 SER A N 1
ATOM 923 C CA . SER A 1 115 ? -11.086 18.375 7.43 1 98.25 115 SER A CA 1
ATOM 924 C C . SER A 1 115 ? -10.023 19.484 7.48 1 98.25 115 SER A C 1
ATOM 926 O O . SER A 1 115 ? -9.922 20.297 6.562 1 98.25 115 SER A O 1
ATOM 928 N N . GLN A 1 116 ? -9.281 19.484 8.484 1 98.44 116 GLN A N 1
ATOM 929 C CA . GLN A 1 116 ? -8.312 20.562 8.664 1 98.44 116 GLN A CA 1
ATOM 930 C C . GLN A 1 116 ? -7.164 20.438 7.668 1 98.44 116 GLN A C 1
ATOM 932 O O . GLN A 1 116 ? -6.711 21.438 7.113 1 98.44 116 GLN A O 1
ATOM 937 N N . LEU A 1 117 ? -6.695 19.219 7.422 1 98.62 117 LEU A N 1
ATOM 938 C CA . LEU A 1 117 ? -5.672 19.047 6.395 1 98.62 117 LEU A CA 1
ATOM 939 C C . LEU A 1 117 ? -6.195 19.469 5.027 1 98.62 117 LEU A C 1
ATOM 941 O O . LEU A 1 117 ? -5.484 20.125 4.258 1 98.62 117 LEU A O 1
ATOM 945 N N . GLY A 1 118 ? -7.43 19.109 4.785 1 97.88 118 GLY A N 1
ATOM 946 C CA . GLY A 1 118 ? -8.039 19.5 3.521 1 97.88 118 GLY A CA 1
ATOM 947 C C . GLY A 1 118 ? -8.18 21 3.363 1 97.88 118 GLY A C 1
ATOM 948 O O . GLY A 1 118 ? -7.898 21.547 2.295 1 97.88 118 GLY A O 1
ATOM 949 N N . SER A 1 119 ? -8.586 21.625 4.414 1 96.81 119 SER A N 1
ATOM 950 C CA . SER A 1 119 ? -8.734 23.078 4.402 1 96.81 119 SER A CA 1
ATOM 951 C C . SER A 1 119 ? -7.398 23.781 4.172 1 96.81 119 SER A C 1
ATOM 953 O O . SER A 1 119 ? -7.297 24.656 3.32 1 96.81 119 SER A O 1
ATOM 955 N N . LEU A 1 120 ? -6.453 23.359 4.859 1 97.12 120 LEU A N 1
ATOM 956 C CA . LEU A 1 120 ? -5.129 23.953 4.723 1 97.12 120 LEU A CA 1
ATOM 957 C C . LEU A 1 120 ? -4.566 23.719 3.326 1 97.12 120 LEU A C 1
ATOM 959 O O . LEU A 1 120 ? -3.898 24.594 2.764 1 97.12 120 LEU A O 1
ATOM 963 N N . TYR A 1 121 ? -4.824 22.594 2.807 1 95.69 121 TYR A N 1
ATOM 964 C CA . TYR A 1 121 ? -4.344 22.25 1.472 1 95.69 121 TYR A CA 1
ATOM 965 C C . TYR A 1 121 ? -4.957 23.172 0.426 1 95.69 121 TYR A C 1
ATOM 967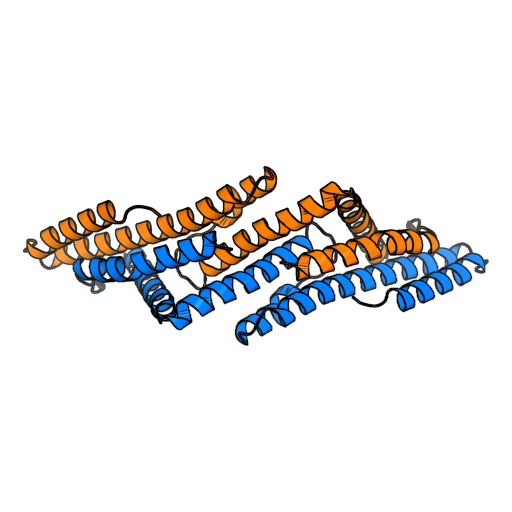 O O . TYR A 1 121 ? -4.254 23.672 -0.457 1 95.69 121 TYR A O 1
ATOM 975 N N . SER A 1 122 ? -6.18 23.391 0.567 1 93.94 122 SER A N 1
ATOM 976 C CA . SER A 1 122 ? -6.871 24.312 -0.341 1 93.94 122 SER A CA 1
ATOM 977 C C . SER A 1 122 ? -6.336 25.734 -0.211 1 93.94 122 SER A C 1
ATOM 979 O O . SER A 1 122 ? -6.105 26.406 -1.215 1 93.94 122 SER A O 1
ATOM 981 N N . LEU A 1 123 ? -6.164 26.156 0.973 1 93.19 123 LEU A N 1
ATOM 982 C CA . LEU A 1 123 ? -5.629 27.484 1.229 1 93.19 123 LEU A CA 1
ATOM 983 C C . LEU A 1 123 ? -4.227 27.625 0.65 1 93.19 123 LEU A C 1
ATOM 985 O O . LEU A 1 123 ? -3.908 28.641 0.032 1 93.19 123 LEU A O 1
ATOM 989 N N . ARG A 1 124 ? -3.432 26.672 0.871 1 93.06 124 ARG A N 1
ATOM 990 C CA . ARG A 1 124 ? -2.064 26.688 0.36 1 93.06 124 ARG A CA 1
ATOM 991 C C . ARG A 1 124 ? -2.051 26.797 -1.16 1 93.06 124 ARG A C 1
ATOM 993 O O . ARG A 1 124 ? -1.291 27.594 -1.72 1 93.06 124 ARG A O 1
ATOM 1000 N N . ASN A 1 125 ? -2.844 26.031 -1.831 1 90.12 125 ASN A N 1
ATOM 1001 C CA . ASN A 1 125 ? -2.893 26.047 -3.289 1 90.12 125 ASN A CA 1
ATOM 1002 C C . ASN A 1 125 ? -3.361 27.406 -3.812 1 90.12 125 ASN A C 1
ATOM 1004 O O . ASN A 1 125 ? -2.85 27.906 -4.82 1 90.12 125 ASN A O 1
ATOM 1008 N N . SER A 1 126 ? -4.254 27.953 -3.094 1 87.69 126 SER A N 1
ATOM 1009 C CA . SER A 1 126 ? -4.73 29.297 -3.451 1 87.69 126 SER A CA 1
ATOM 1010 C C . SER A 1 126 ? -3.645 30.344 -3.248 1 87.69 126 SER A C 1
ATOM 1012 O O . SER A 1 126 ? -3.479 31.234 -4.078 1 87.69 126 SER A O 1
ATOM 1014 N N . ALA A 1 127 ? -2.977 30.281 -2.184 1 86.88 127 ALA A N 1
ATOM 1015 C CA . ALA A 1 127 ? -1.926 31.25 -1.839 1 86.88 127 ALA A CA 1
ATOM 1016 C C . ALA A 1 127 ? -0.745 31.125 -2.799 1 86.88 127 ALA A C 1
ATOM 1018 O O . ALA A 1 127 ? -0.072 32.125 -3.086 1 86.88 127 ALA A O 1
ATOM 1019 N N . ALA A 1 128 ? -0.537 30 -3.258 1 79.81 128 ALA A N 1
ATOM 1020 C CA . ALA A 1 128 ? 0.598 29.766 -4.148 1 79.81 128 ALA A CA 1
ATOM 1021 C C . ALA A 1 128 ? 0.284 30.234 -5.57 1 79.81 128 ALA A C 1
ATOM 1023 O O . ALA A 1 128 ? 1.193 30.547 -6.344 1 79.81 128 ALA A O 1
ATOM 1024 N N . HIS A 1 129 ? -0.921 30.312 -5.918 1 73.5 129 HIS A N 1
ATOM 1025 C CA . HIS A 1 129 ? -1.292 30.672 -7.281 1 73.5 129 HIS A CA 1
ATOM 1026 C C . HIS A 1 129 ? -1.747 32.125 -7.359 1 73.5 129 HIS A C 1
ATOM 1028 O O . HIS A 1 129 ? -1.997 32.656 -8.453 1 73.5 129 HIS A O 1
ATOM 1034 N N . THR A 1 130 ? -2.023 32.812 -6.293 1 62.5 130 THR A N 1
ATOM 1035 C CA . THR A 1 130 ? -2.582 34.156 -6.316 1 62.5 130 THR A CA 1
ATOM 1036 C C . THR A 1 130 ? -1.544 35.156 -6.805 1 62.5 130 THR A C 1
ATOM 1038 O O . THR A 1 130 ? -1.723 36.375 -6.645 1 62.5 130 THR A O 1
ATOM 1041 N N . THR A 1 131 ? -0.664 34.781 -7.691 1 55.12 131 THR A N 1
ATOM 1042 C CA . THR A 1 131 ? 0.112 35.875 -8.234 1 55.12 131 THR A CA 1
ATOM 1043 C C . THR A 1 131 ? -0.804 36.938 -8.875 1 55.12 131 THR A C 1
ATOM 1045 O O . THR A 1 131 ? -0.338 37.969 -9.352 1 55.12 131 THR A O 1
ATOM 1048 N N . ILE A 1 132 ? -2.076 36.625 -9.258 1 51.88 132 ILE A N 1
ATOM 1049 C CA . ILE A 1 132 ? -2.602 37.531 -10.273 1 51.88 132 ILE A CA 1
ATOM 1050 C C . ILE A 1 132 ? -3 38.844 -9.617 1 51.88 132 ILE A C 1
ATOM 1052 O O . ILE A 1 132 ? -3.631 38.844 -8.562 1 51.88 132 ILE A O 1
ATOM 1056 N N . ALA A 1 133 ? -2.66 40 -10.125 1 50.19 133 ALA A N 1
ATOM 1057 C CA . ALA A 1 133 ? -2.885 41.438 -10.133 1 50.19 133 ALA A CA 1
ATOM 1058 C C . ALA A 1 133 ? -4.363 41.75 -9.938 1 50.19 133 ALA A C 1
ATOM 1060 O O . ALA A 1 133 ? -5.215 41.281 -10.695 1 50.19 133 ALA A O 1
ATOM 1061 N N . GLY A 1 134 ? -4.785 41.906 -8.617 1 53.53 134 GLY A N 1
ATOM 1062 C CA . GLY A 1 134 ? -5.965 42.688 -8.281 1 53.53 134 GLY A CA 1
ATOM 1063 C C . GLY A 1 134 ? -6.801 42.062 -7.184 1 53.53 134 GLY A C 1
ATOM 1064 O O . GLY A 1 134 ? -7.664 42.719 -6.594 1 53.53 134 GLY A O 1
ATOM 1065 N N . VAL A 1 135 ? -6.949 40.688 -7.121 1 54.88 135 VAL A N 1
ATOM 1066 C CA . VAL A 1 135 ? -7.777 40.188 -6.031 1 54.88 135 VAL A CA 1
ATOM 1067 C C . VAL A 1 135 ? -6.887 39.688 -4.895 1 54.88 135 VAL A C 1
ATOM 1069 O O . VAL A 1 135 ? -6.059 38.812 -5.098 1 54.88 135 VAL A O 1
ATOM 1072 N N . MET A 1 136 ? -6.504 40.531 -3.973 1 55.94 136 MET A N 1
ATOM 1073 C CA . MET A 1 136 ? -5.734 40.062 -2.824 1 55.94 136 MET A CA 1
ATOM 1074 C C . MET A 1 136 ? -6.535 39.062 -2.004 1 55.94 136 MET A C 1
ATOM 1076 O O . MET A 1 136 ? -7.59 39.406 -1.463 1 55.94 136 MET A O 1
ATOM 1080 N N . PRO A 1 137 ? -6.359 37.781 -2.199 1 62.72 137 PRO A N 1
ATOM 1081 C CA . PRO A 1 137 ? -7.09 36.812 -1.363 1 62.72 137 PRO A CA 1
ATOM 1082 C C . PRO A 1 137 ? -7.031 37.188 0.121 1 62.72 137 PRO A C 1
ATOM 1084 O O . PRO A 1 137 ? -6.059 37.781 0.578 1 62.72 137 PRO A O 1
ATOM 1087 N N . THR A 1 138 ? -8.148 37.188 0.759 1 75.25 138 THR A N 1
ATOM 1088 C CA . THR A 1 138 ? -8.211 37.406 2.201 1 75.25 138 THR A CA 1
ATOM 1089 C C . THR A 1 138 ? -7.59 36.219 2.949 1 75.25 138 THR A C 1
ATOM 1091 O O . THR A 1 138 ? -7.898 35.062 2.66 1 75.25 138 THR A O 1
ATOM 1094 N N . TYR A 1 139 ? -6.48 36.625 3.668 1 87.25 139 TYR A N 1
ATOM 1095 C CA . TYR A 1 139 ? -5.82 35.625 4.508 1 87.25 139 TYR A CA 1
ATOM 1096 C C . TYR A 1 139 ? -6.195 35.812 5.973 1 87.25 139 TYR A C 1
ATOM 1098 O O . TYR A 1 139 ? -6.32 36.938 6.445 1 87.25 139 TYR A O 1
ATOM 1106 N N . ASN A 1 140 ? -6.414 34.656 6.543 1 91.38 140 ASN A N 1
ATOM 1107 C CA . ASN A 1 140 ? -6.586 34.688 7.992 1 91.38 140 ASN A CA 1
ATOM 1108 C C . ASN A 1 140 ? -5.32 35.188 8.695 1 91.38 140 ASN A C 1
ATOM 1110 O O . ASN A 1 140 ? -4.219 35.062 8.156 1 91.38 140 ASN A O 1
ATOM 1114 N N . ALA A 1 141 ? -5.543 35.812 9.844 1 95.56 141 ALA A N 1
ATOM 1115 C CA . ALA A 1 141 ? -4.395 36.188 10.656 1 95.56 141 ALA A CA 1
ATOM 1116 C C . ALA A 1 141 ? -3.514 35 10.977 1 95.56 141 ALA A C 1
ATOM 1118 O O . ALA A 1 141 ? -3.998 33.844 11.039 1 95.56 141 ALA A O 1
ATOM 1119 N N . PRO A 1 142 ? -2.213 35.219 11.219 1 97.56 142 PRO A N 1
ATOM 1120 C CA . PRO A 1 142 ? -1.298 34.094 11.539 1 97.56 142 PRO A CA 1
ATOM 1121 C C . PRO A 1 142 ? -1.762 33.281 12.734 1 97.56 142 PRO A C 1
ATOM 1123 O O . PRO A 1 142 ? -1.514 32.062 12.789 1 97.56 142 PRO A O 1
ATOM 1126 N N . SER A 1 143 ? -2.438 33.938 13.625 1 97.19 143 SER A N 1
ATOM 1127 C CA . SER A 1 143 ? -2.906 33.25 14.82 1 97.19 143 SER A CA 1
ATOM 1128 C C . SER A 1 143 ? -3.818 32.062 14.461 1 97.19 143 SER A C 1
ATOM 1130 O O . SER A 1 143 ? -3.902 31.094 15.203 1 97.19 143 SER A O 1
ATOM 1132 N N . THR A 1 144 ? -4.492 32.188 13.32 1 97.5 144 THR A N 1
ATOM 1133 C CA . THR A 1 144 ? -5.34 31.078 12.859 1 97.5 144 THR A CA 1
ATOM 1134 C C . THR A 1 144 ? -4.504 29.828 12.594 1 97.5 144 THR A C 1
ATOM 1136 O O . THR A 1 144 ? -4.957 28.703 12.836 1 97.5 144 THR A O 1
ATOM 1139 N N . MET A 1 145 ? -3.293 30.016 12.117 1 98.12 145 MET A N 1
ATOM 1140 C CA . MET A 1 145 ? -2.41 28.891 11.859 1 98.12 145 MET A CA 1
ATOM 1141 C C . MET A 1 145 ? -2.006 28.203 13.156 1 98.12 145 MET A C 1
ATOM 1143 O O . MET A 1 145 ? -1.775 26.984 13.18 1 98.12 145 MET A O 1
ATOM 1147 N N . LEU A 1 146 ? -1.938 28.953 14.219 1 97.94 146 LEU A N 1
ATOM 1148 C CA . LEU A 1 146 ? -1.651 28.359 15.523 1 97.94 146 LEU A CA 1
ATOM 1149 C C . LEU A 1 146 ? -2.779 27.422 15.953 1 97.94 146 LEU A C 1
ATOM 1151 O O . LEU A 1 146 ? -2.529 26.391 16.578 1 97.94 146 LEU A O 1
ATOM 1155 N N . THR A 1 147 ? -3.971 27.844 15.672 1 97.69 147 THR A N 1
ATOM 1156 C CA . THR A 1 147 ? -5.117 27 15.992 1 97.69 147 THR A CA 1
ATOM 1157 C C . THR A 1 147 ? -5.035 25.672 15.258 1 97.69 147 THR A C 1
ATOM 1159 O O . THR A 1 147 ? -5.254 24.609 15.859 1 97.69 147 THR A O 1
ATOM 1162 N N . TYR A 1 148 ? -4.699 25.719 13.984 1 98.19 148 TYR A N 1
ATOM 1163 C CA . TYR A 1 148 ? -4.516 24.5 13.211 1 98.19 148 TYR A CA 1
ATOM 1164 C C . TYR A 1 148 ? -3.402 23.641 13.797 1 98.19 148 TYR A C 1
ATOM 1166 O O . TYR A 1 148 ? -3.572 22.438 13.977 1 98.19 148 TYR A O 1
ATOM 1174 N N . LEU A 1 149 ? -2.299 24.281 14.086 1 98.31 149 LEU A N 1
ATOM 1175 C CA . LEU A 1 149 ? -1.142 23.578 14.617 1 98.31 149 LEU A CA 1
ATOM 1176 C C . LEU A 1 149 ? -1.493 22.859 15.922 1 98.31 149 LEU A C 1
ATOM 1178 O O . LEU A 1 149 ? -1.178 21.688 16.094 1 98.31 149 LEU A O 1
ATOM 1182 N N . ASN A 1 150 ? -2.137 23.594 16.797 1 97.38 150 ASN A N 1
ATOM 1183 C CA . ASN A 1 150 ? -2.475 23.062 18.109 1 97.38 150 ASN A CA 1
ATOM 1184 C C . ASN A 1 150 ? -3.506 21.938 18.016 1 97.38 150 ASN A C 1
ATOM 1186 O O . ASN A 1 150 ? -3.535 21.047 18.859 1 97.38 150 ASN A O 1
ATOM 1190 N N . SER A 1 151 ? -4.27 21.953 17.031 1 97.56 151 SER A N 1
ATOM 1191 C CA . SER A 1 151 ? -5.281 20.938 16.812 1 97.56 151 SER A CA 1
ATOM 1192 C C . SER A 1 151 ? -4.684 19.703 16.141 1 97.56 151 SER A C 1
ATOM 1194 O O . SER A 1 151 ? -4.922 18.578 16.562 1 97.56 151 SER A O 1
ATOM 1196 N N . LEU A 1 152 ? -3.85 19.891 15.172 1 98.19 152 LEU A N 1
ATOM 1197 C CA . LEU A 1 152 ? -3.385 18.812 14.297 1 98.19 152 LEU A CA 1
ATOM 1198 C C . LEU A 1 152 ? -2.215 18.062 14.922 1 98.19 152 LEU A C 1
ATOM 1200 O O . LEU A 1 152 ? -2.088 16.859 14.758 1 98.19 152 LEU A O 1
ATOM 1204 N N . HIS A 1 153 ? -1.396 18.781 15.656 1 97.81 153 HIS A N 1
ATOM 1205 C CA . HIS A 1 153 ? -0.183 18.156 16.172 1 97.81 153 HIS A CA 1
ATOM 1206 C C . HIS A 1 153 ? -0.513 16.969 17.078 1 97.81 153 HIS A C 1
ATOM 1208 O O . HIS A 1 153 ? 0.029 15.875 16.875 1 97.81 153 HIS A O 1
ATOM 1214 N N . PRO A 1 154 ? -1.375 17.062 18.031 1 96.81 154 PRO A N 1
ATOM 1215 C CA . PRO A 1 154 ? -1.675 15.906 18.875 1 96.81 154 PRO A CA 1
ATOM 1216 C C . PRO A 1 154 ? -2.297 14.758 18.094 1 96.81 154 PRO A C 1
ATOM 1218 O O . PRO A 1 154 ? -2.074 13.586 18.422 1 96.81 154 PRO A O 1
ATOM 1221 N N . ILE A 1 155 ? -3.119 14.992 17.094 1 98 155 ILE A N 1
ATOM 1222 C CA . ILE A 1 155 ? -3.76 13.953 16.297 1 98 155 ILE A CA 1
ATOM 1223 C C . ILE A 1 155 ? -2.705 13.195 15.492 1 98 155 ILE A C 1
ATOM 1225 O O . ILE A 1 155 ? -2.73 11.961 15.438 1 98 155 ILE A O 1
ATOM 1229 N N . LEU A 1 156 ? -1.767 13.938 14.914 1 98.12 156 LEU A N 1
ATOM 1230 C CA . LEU A 1 156 ? -0.683 13.312 14.164 1 98.12 156 LEU A CA 1
ATOM 1231 C C . LEU A 1 156 ? 0.208 12.484 15.086 1 98.12 156 LEU A C 1
ATOM 1233 O O . LEU A 1 156 ? 0.684 11.414 14.695 1 98.12 156 LEU A O 1
ATOM 1237 N N . SER A 1 157 ? 0.41 13.023 16.266 1 97.12 157 SER A N 1
ATOM 1238 C CA . SER A 1 157 ? 1.18 12.273 17.25 1 97.12 157 SER A CA 1
ATOM 1239 C C . SER A 1 157 ? 0.479 10.969 17.625 1 97.12 157 SER A C 1
ATOM 1241 O O . SER A 1 157 ? 1.121 9.922 17.734 1 97.12 157 SER A O 1
ATOM 1243 N N . GLU A 1 158 ? -0.769 11.023 17.828 1 97.25 158 GLU A N 1
ATOM 1244 C CA . GLU A 1 158 ? -1.551 9.82 18.125 1 97.25 158 GLU A CA 1
ATOM 1245 C C . GLU A 1 158 ? -1.507 8.836 16.969 1 97.25 158 GLU A C 1
ATOM 1247 O O . GLU A 1 158 ? -1.346 7.629 17.172 1 97.25 158 GLU A O 1
ATOM 1252 N N . LEU A 1 159 ? -1.678 9.312 15.789 1 97.88 159 LEU A N 1
ATOM 1253 C CA . LEU A 1 159 ? -1.598 8.469 14.602 1 97.88 159 LEU A CA 1
ATOM 1254 C C . LEU A 1 159 ? -0.256 7.754 14.531 1 97.88 159 LEU A C 1
ATOM 1256 O O . LEU A 1 159 ? -0.206 6.543 14.289 1 97.88 159 LEU A O 1
ATOM 1260 N N . GLU A 1 160 ? 0.776 8.523 14.766 1 97.31 160 GLU A N 1
ATOM 1261 C CA . GLU A 1 160 ? 2.109 7.934 14.758 1 97.31 160 GLU A CA 1
ATOM 1262 C C . GLU A 1 160 ? 2.24 6.848 15.82 1 97.31 160 GLU A C 1
ATOM 1264 O O . GLU A 1 160 ? 2.846 5.801 15.578 1 97.31 160 GLU A O 1
ATOM 1269 N N . GLU A 1 161 ? 1.716 7.082 16.969 1 96.62 161 GLU A N 1
ATOM 1270 C CA . GLU A 1 161 ? 1.741 6.09 18.031 1 96.62 161 GLU A CA 1
ATOM 1271 C C . GLU A 1 161 ? 1.01 4.816 17.625 1 96.62 161 GLU A C 1
ATOM 1273 O O . GLU A 1 161 ? 1.511 3.709 17.844 1 96.62 161 GLU A O 1
ATOM 1278 N N . LYS A 1 162 ? -0.141 4.938 17.047 1 96.62 162 LYS A N 1
ATOM 1279 C CA . LYS A 1 162 ? -0.919 3.783 16.609 1 96.62 162 LYS A CA 1
ATOM 1280 C C . LYS A 1 162 ? -0.203 3.033 15.484 1 96.62 162 LYS A C 1
ATOM 1282 O O . LYS A 1 162 ? -0.221 1.801 15.445 1 96.62 162 LYS A O 1
ATOM 1287 N N . LEU A 1 163 ? 0.366 3.84 14.641 1 96.75 163 LEU A N 1
ATOM 1288 C CA . LEU A 1 163 ? 1.146 3.27 13.547 1 96.75 163 LEU A CA 1
ATOM 1289 C C . LEU A 1 163 ? 2.285 2.408 14.078 1 96.75 163 LEU A C 1
ATOM 1291 O O . LEU A 1 163 ? 2.492 1.286 13.617 1 96.75 163 LEU A O 1
ATOM 1295 N N . ASN A 1 164 ? 2.945 2.877 15.062 1 94.56 164 ASN A N 1
ATOM 1296 C CA . ASN A 1 164 ? 4.082 2.162 15.633 1 94.56 164 ASN A CA 1
ATOM 1297 C C . ASN A 1 164 ? 3.635 0.926 16.406 1 94.56 164 ASN A C 1
ATOM 1299 O O . ASN A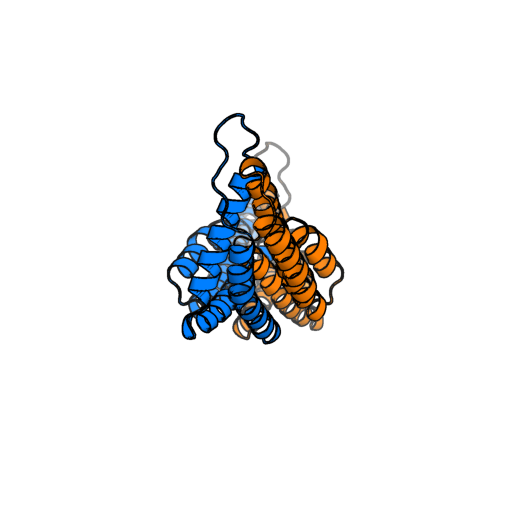 1 164 ? 4.438 0.024 16.656 1 94.56 164 ASN A O 1
ATOM 1303 N N . GLY A 1 165 ? 2.381 0.863 16.734 1 92.19 165 GLY A N 1
ATOM 1304 C CA . GLY A 1 165 ? 1.858 -0.257 17.5 1 92.19 165 GLY A CA 1
ATOM 1305 C C . GLY A 1 165 ? 1.403 -1.415 16.641 1 92.19 165 GLY A C 1
ATOM 1306 O O . GLY A 1 165 ? 1.057 -2.48 17.141 1 92.19 165 GLY A O 1
ATOM 1307 N N . ILE A 1 166 ? 1.56 -1.234 15.352 1 87.06 166 ILE A N 1
ATOM 1308 C CA . ILE A 1 166 ? 1.053 -2.312 14.508 1 87.06 166 ILE A CA 1
ATOM 1309 C C . ILE A 1 166 ? 2.221 -3.08 13.898 1 87.06 166 ILE A C 1
ATOM 1311 O O . ILE A 1 166 ? 3.303 -2.521 13.695 1 87.06 166 ILE A O 1
ATOM 1315 N N . MET B 1 1 ? 8.312 12.5 16.125 1 78.94 1 MET B N 1
ATOM 1316 C CA . MET B 1 1 ? 7.691 13.57 15.352 1 78.94 1 MET B CA 1
ATOM 1317 C C . MET B 1 1 ? 8.383 14.906 15.617 1 78.94 1 MET B C 1
ATOM 1319 O O . MET B 1 1 ? 8.781 15.188 16.75 1 78.94 1 MET B O 1
ATOM 1323 N N . GLN B 1 2 ? 8.57 15.602 14.492 1 79.06 2 GLN B N 1
ATOM 1324 C CA . GLN B 1 2 ? 9.227 16.906 14.594 1 79.06 2 GLN B CA 1
ATOM 1325 C C . GLN B 1 2 ? 8.523 17.781 15.625 1 79.06 2 GLN B C 1
ATOM 1327 O O . GLN B 1 2 ? 7.293 17.828 15.68 1 79.06 2 GLN B O 1
ATOM 1332 N N . SER B 1 3 ? 9.391 18.359 16.344 1 85.81 3 SER B N 1
ATOM 1333 C CA . SER B 1 3 ? 8.875 19.266 17.359 1 85.81 3 SER B CA 1
ATOM 1334 C C . SER B 1 3 ? 8.078 20.406 16.734 1 85.81 3 SER B C 1
ATOM 1336 O O . SER B 1 3 ? 8.43 20.906 15.672 1 85.81 3 SER B O 1
ATOM 1338 N N . LYS B 1 4 ? 6.988 20.766 17.422 1 95.25 4 LYS B N 1
ATOM 1339 C CA . LYS B 1 4 ? 6.168 21.859 16.891 1 95.25 4 LYS B CA 1
ATOM 1340 C C . LYS B 1 4 ? 6.68 23.219 17.359 1 95.25 4 LYS B C 1
ATOM 1342 O O . LYS B 1 4 ? 6.195 24.266 16.922 1 95.25 4 LYS B O 1
ATOM 1347 N N . ASP B 1 5 ? 7.656 23.219 18.234 1 95.94 5 ASP B N 1
ATOM 1348 C CA . ASP B 1 5 ? 8.094 24.438 18.906 1 95.94 5 ASP B CA 1
ATOM 1349 C C . ASP B 1 5 ? 8.609 25.453 17.891 1 95.94 5 ASP B C 1
ATOM 1351 O O . ASP B 1 5 ? 8.258 26.641 17.969 1 95.94 5 ASP B O 1
ATOM 1355 N N . ALA B 1 6 ? 9.445 25.016 17 1 95.94 6 ALA B N 1
ATOM 1356 C CA . ALA B 1 6 ? 10.062 25.922 16.031 1 95.94 6 ALA B CA 1
ATOM 1357 C C . ALA B 1 6 ? 9.008 26.594 15.156 1 95.94 6 ALA B C 1
ATOM 1359 O O . ALA B 1 6 ? 9.039 27.812 14.945 1 95.94 6 ALA B O 1
ATOM 1360 N N . ILE B 1 7 ? 8.07 25.797 14.68 1 97.88 7 ILE B N 1
ATOM 1361 C CA . ILE B 1 7 ? 7.039 26.344 13.812 1 97.88 7 ILE B CA 1
ATOM 1362 C C . ILE B 1 7 ? 6.094 27.234 14.617 1 97.88 7 ILE B C 1
ATOM 1364 O O . ILE B 1 7 ? 5.629 28.266 14.133 1 97.88 7 ILE B O 1
ATOM 1368 N N . GLU B 1 8 ? 5.812 26.828 15.82 1 98.25 8 GLU B N 1
ATOM 1369 C CA . GLU B 1 8 ? 4.965 27.625 16.703 1 98.25 8 GLU B CA 1
ATOM 1370 C C . GLU B 1 8 ? 5.586 29 16.969 1 98.25 8 GLU B C 1
ATOM 1372 O O . GLU B 1 8 ? 4.906 30.016 16.891 1 98.25 8 GLU B O 1
ATOM 1377 N N . SER B 1 9 ? 6.848 28.984 17.281 1 98.19 9 SER B N 1
ATOM 1378 C CA . SER B 1 9 ? 7.57 30.234 17.531 1 98.19 9 SER B CA 1
ATOM 1379 C C . SER B 1 9 ? 7.551 31.141 16.312 1 98.19 9 SER B C 1
ATOM 1381 O O . SER B 1 9 ? 7.352 32.344 16.438 1 98.19 9 SER B O 1
ATOM 1383 N N . LEU B 1 10 ? 7.793 30.562 15.195 1 97.88 10 LEU B N 1
ATOM 1384 C CA . LEU B 1 10 ? 7.801 31.328 13.953 1 97.88 10 LEU B CA 1
ATOM 1385 C C . LEU B 1 10 ? 6.438 31.969 13.695 1 97.88 10 LEU B C 1
ATOM 1387 O O . LEU B 1 10 ? 6.352 33.156 13.367 1 97.88 10 LEU B O 1
ATOM 1391 N N . ILE B 1 11 ? 5.371 31.219 13.906 1 98.44 11 ILE B N 1
ATOM 1392 C CA . ILE B 1 11 ? 4.031 31.719 13.648 1 98.44 11 ILE B CA 1
ATOM 1393 C C . ILE B 1 11 ? 3.699 32.844 14.641 1 98.44 11 ILE B C 1
ATOM 1395 O O . ILE B 1 11 ? 3.074 33.844 14.281 1 98.44 11 ILE B O 1
ATOM 1399 N N . ARG B 1 12 ? 4.113 32.719 15.875 1 98.56 12 ARG B N 1
ATOM 1400 C CA . ARG B 1 12 ? 3.898 33.75 16.891 1 98.56 12 ARG B CA 1
ATOM 1401 C C . ARG B 1 12 ? 4.625 35.031 16.5 1 98.56 12 ARG B C 1
ATOM 1403 O O . ARG B 1 12 ? 4.098 36.125 16.688 1 98.56 12 ARG B O 1
ATOM 1410 N N . GLU B 1 13 ? 5.836 34.875 15.992 1 98.56 13 GLU B N 1
ATOM 1411 C CA . GLU B 1 13 ? 6.582 36.031 15.516 1 98.56 13 GLU B CA 1
ATOM 1412 C C . GLU B 1 13 ? 5.844 36.719 14.375 1 98.56 13 GLU B C 1
ATOM 1414 O O . GLU B 1 13 ? 5.742 37.938 14.352 1 98.56 13 GLU B O 1
ATOM 1419 N N . LEU B 1 14 ? 5.336 35.938 13.477 1 98.44 14 LEU B N 1
ATOM 1420 C CA . LEU B 1 14 ? 4.605 36.5 12.344 1 98.44 14 LEU B CA 1
ATOM 1421 C C . LEU B 1 14 ? 3.318 37.156 12.805 1 98.44 14 LEU B C 1
ATOM 1423 O O . LEU B 1 14 ? 2.891 38.156 12.227 1 98.44 14 LEU B O 1
ATOM 1427 N N . GLN B 1 15 ? 2.672 36.594 13.898 1 98.38 15 GLN B N 1
ATOM 1428 C CA . GLN B 1 15 ? 1.483 37.219 14.469 1 98.38 15 GLN B CA 1
ATOM 1429 C C . GLN B 1 15 ? 1.812 38.594 15.047 1 98.38 15 GLN B C 1
ATOM 1431 O O . GLN B 1 15 ? 1.047 39.531 14.883 1 98.38 15 GLN B O 1
ATOM 1436 N N . LEU B 1 16 ? 2.994 38.688 15.68 1 98.31 16 LEU B N 1
ATOM 1437 C CA . LEU B 1 16 ? 3.42 39.969 16.25 1 98.31 16 LEU B CA 1
ATOM 1438 C C . LEU B 1 16 ? 3.656 41 15.164 1 98.31 16 LEU B C 1
ATOM 1440 O O . LEU B 1 16 ? 3.238 42.156 15.297 1 98.31 16 LEU B O 1
ATOM 1444 N N . LEU B 1 17 ? 4.312 40.562 14.117 1 98.12 17 LEU B N 1
ATOM 1445 C CA . LEU B 1 17 ? 4.562 41.469 12.984 1 98.12 17 LEU B CA 1
ATOM 1446 C C . LEU B 1 17 ? 3.252 41.875 12.336 1 98.12 17 LEU B C 1
ATOM 1448 O O . LEU B 1 17 ? 3.084 43.062 11.984 1 98.12 17 LEU B O 1
ATOM 1452 N N . TYR B 1 18 ? 2.361 40.969 12.188 1 97.06 18 TYR B N 1
ATOM 1453 C CA . TYR B 1 18 ? 1.025 41.219 11.664 1 97.06 18 TYR B CA 1
ATOM 1454 C C . TYR B 1 18 ? 0.303 42.25 12.508 1 97.06 18 TYR B C 1
ATOM 1456 O O . TYR B 1 18 ? -0.258 43.219 11.977 1 97.06 18 TYR B O 1
ATOM 1464 N N . ASP B 1 19 ? 0.366 42.156 13.852 1 97.38 19 ASP B N 1
ATOM 1465 C CA . ASP B 1 19 ? -0.34 43.031 14.781 1 97.38 19 ASP B CA 1
ATOM 1466 C C . ASP B 1 19 ? 0.271 44.438 14.781 1 97.38 19 ASP B C 1
ATOM 1468 O O . ASP B 1 19 ? -0.445 45.438 14.922 1 97.38 19 ASP B O 1
ATOM 1472 N N . ASN B 1 20 ? 1.557 44.531 14.516 1 97.31 20 ASN B N 1
ATOM 1473 C CA . ASN B 1 20 ? 2.27 45.812 14.625 1 97.31 20 ASN B CA 1
ATOM 1474 C C . ASN B 1 20 ? 2.354 46.5 13.273 1 97.31 20 ASN B C 1
ATOM 1476 O O . ASN B 1 20 ? 2.809 47.656 13.195 1 97.31 20 ASN B O 1
ATOM 1480 N N . CYS B 1 21 ? 1.991 45.719 12.281 1 95.69 21 CYS B N 1
ATOM 1481 C CA . CYS B 1 21 ? 2.039 46.312 10.945 1 95.69 21 CYS B CA 1
ATOM 1482 C C . CYS B 1 21 ? 0.933 47.344 10.758 1 95.69 21 CYS B C 1
ATOM 1484 O O . CYS B 1 21 ? -0.25 47 10.883 1 95.69 21 CYS B O 1
ATOM 1486 N N . GLU B 1 22 ? 1.304 48.562 10.469 1 94.5 22 GLU B N 1
ATOM 1487 C CA . GLU B 1 22 ? 0.33 49.656 10.289 1 94.5 22 GLU B CA 1
ATOM 1488 C C . GLU B 1 22 ? -0.223 49.656 8.867 1 94.5 22 GLU B C 1
ATOM 1490 O O . GLU B 1 22 ? -1.354 50.094 8.633 1 94.5 22 GLU B O 1
ATOM 1495 N N . ASP B 1 23 ? 0.566 49.219 7.945 1 93.12 23 ASP B N 1
ATOM 1496 C CA . ASP B 1 23 ? 0.147 49.188 6.547 1 93.12 23 ASP B CA 1
ATOM 1497 C C . ASP B 1 23 ? -0.75 48 6.277 1 93.12 23 ASP B C 1
ATOM 1499 O O . ASP B 1 23 ? -0.27 46.844 6.184 1 93.12 23 ASP B O 1
ATOM 1503 N N . THR B 1 24 ? -2.016 48.219 6.105 1 89.44 24 THR B N 1
ATOM 1504 C CA . THR B 1 24 ? -3.02 47.188 5.91 1 89.44 24 THR B CA 1
ATOM 1505 C C . THR B 1 24 ? -2.713 46.375 4.656 1 89.44 24 THR B C 1
ATOM 1507 O O . THR B 1 24 ? -3.066 45.188 4.574 1 89.44 24 THR B O 1
ATOM 1510 N N . ASN B 1 25 ? -1.944 46.938 3.711 1 88.88 25 ASN B N 1
ATOM 1511 C CA . ASN B 1 25 ? -1.607 46.25 2.467 1 88.88 25 ASN B CA 1
ATOM 1512 C C . ASN B 1 25 ? -0.462 45.25 2.662 1 88.88 25 ASN B C 1
ATOM 1514 O O . ASN B 1 25 ? -0.245 44.375 1.825 1 88.88 25 ASN B O 1
ATOM 1518 N N . GLN B 1 26 ? 0.225 45.438 3.842 1 92.38 26 GLN B N 1
ATOM 1519 C CA . GLN B 1 26 ? 1.378 44.562 4.094 1 92.38 26 GLN B CA 1
ATOM 1520 C C . GLN B 1 26 ? 1.015 43.438 5.031 1 92.38 26 GLN B C 1
ATOM 1522 O O . GLN B 1 26 ? 1.724 42.406 5.094 1 92.38 26 GLN B O 1
ATOM 1527 N N . LYS B 1 27 ? -0.124 43.5 5.719 1 92.88 27 LYS B N 1
ATOM 1528 C CA . LYS B 1 27 ? -0.542 42.5 6.703 1 92.88 27 LYS B CA 1
ATOM 1529 C C . LYS B 1 27 ? -0.712 41.125 6.059 1 92.88 27 LYS B C 1
ATOM 1531 O O . LYS B 1 27 ? -0.271 40.125 6.609 1 92.88 27 LYS B O 1
ATOM 1536 N N . PRO B 1 28 ? -1.201 41.125 4.785 1 92.38 28 PRO B N 1
ATOM 1537 C CA . PRO B 1 28 ? -1.423 39.812 4.168 1 92.38 28 PRO B CA 1
ATOM 1538 C C . PRO B 1 28 ? -0.122 39.062 3.9 1 92.38 28 PRO B C 1
ATOM 1540 O O . PRO B 1 28 ? -0.133 37.812 3.762 1 92.38 28 PRO B O 1
ATOM 1543 N N . TYR B 1 29 ? 0.929 39.75 3.926 1 92.62 29 TYR B N 1
ATOM 1544 C CA . TYR B 1 29 ? 2.213 39.125 3.697 1 92.62 29 TYR B CA 1
ATOM 1545 C C . TYR B 1 29 ? 2.568 38.188 4.855 1 92.62 29 TYR B C 1
ATOM 1547 O O . TYR B 1 29 ? 3.08 37.094 4.645 1 92.62 29 TYR B O 1
ATOM 1555 N N . TYR B 1 30 ? 2.275 38.625 6.066 1 96.19 30 TYR B N 1
ATOM 1556 C CA . TYR B 1 30 ? 2.574 37.812 7.25 1 96.19 30 TYR B CA 1
ATOM 1557 C C . TYR B 1 30 ? 1.639 36.625 7.348 1 96.19 30 TYR B C 1
ATOM 1559 O O . TYR B 1 30 ? 2.057 35.531 7.75 1 96.19 30 TYR B O 1
ATOM 1567 N N . SER B 1 31 ? 0.418 36.875 6.898 1 95.56 31 SER B N 1
ATOM 1568 C CA . SER B 1 31 ? -0.562 35.781 6.883 1 95.56 31 SER B CA 1
ATOM 1569 C C . SER B 1 31 ? -0.179 34.719 5.875 1 95.56 31 SER B C 1
ATOM 1571 O O . SER B 1 31 ? -0.212 33.5 6.191 1 95.56 31 SER B O 1
ATOM 1573 N N . LYS B 1 32 ? 0.218 35.156 4.711 1 94.69 32 LYS B N 1
ATOM 1574 C CA . LYS B 1 32 ? 0.602 34.219 3.652 1 94.69 32 LYS B CA 1
ATOM 1575 C C . LYS B 1 32 ? 1.826 33.406 4.055 1 94.69 32 LYS B C 1
ATOM 1577 O O . LYS B 1 32 ? 1.865 32.188 3.848 1 94.69 32 LYS B O 1
ATOM 1582 N N . LEU B 1 33 ? 2.727 34.031 4.648 1 96.31 33 LEU B N 1
ATOM 1583 C CA . LEU B 1 33 ? 3.943 33.344 5.066 1 96.31 33 LEU B CA 1
ATOM 1584 C C . LEU B 1 33 ? 3.645 32.312 6.16 1 96.31 33 LEU B C 1
ATOM 1586 O O . LEU B 1 33 ? 4.156 31.203 6.125 1 96.31 33 LEU B O 1
ATOM 1590 N N . ALA B 1 34 ? 2.814 32.688 7.117 1 97.75 34 ALA B N 1
ATOM 1591 C CA . ALA B 1 34 ? 2.447 31.781 8.195 1 97.75 34 ALA B CA 1
ATOM 1592 C C . ALA B 1 34 ? 1.774 30.516 7.645 1 97.75 34 ALA B C 1
ATOM 1594 O O . ALA B 1 34 ? 2.08 29.406 8.07 1 97.75 34 ALA B O 1
ATOM 1595 N N . LEU B 1 35 ? 0.886 30.719 6.695 1 97.12 35 LEU B N 1
ATOM 1596 C CA . LEU B 1 35 ? 0.188 29.609 6.055 1 97.12 35 LEU B CA 1
ATOM 1597 C C . LEU B 1 35 ? 1.173 28.672 5.355 1 97.12 35 LEU B C 1
ATOM 1599 O O . LEU B 1 35 ? 1.149 27.469 5.578 1 97.12 35 LEU B O 1
ATOM 1603 N N . LEU B 1 36 ? 2.029 29.234 4.602 1 96.19 36 LEU B N 1
ATOM 1604 C CA . LEU B 1 36 ? 2.971 28.453 3.814 1 96.19 36 LEU B CA 1
ATOM 1605 C C . LEU B 1 36 ? 3.936 27.688 4.723 1 96.19 36 LEU B C 1
ATOM 1607 O O . LEU B 1 36 ? 4.277 26.531 4.449 1 96.19 36 LEU B O 1
ATOM 1611 N N . GLU B 1 37 ? 4.34 28.344 5.758 1 97 37 GLU B N 1
ATOM 1612 C CA . GLU B 1 37 ? 5.258 27.719 6.699 1 97 37 GLU B CA 1
ATOM 1613 C C . GLU B 1 37 ? 4.586 26.547 7.43 1 97 37 GLU B C 1
ATOM 1615 O O . GLU B 1 37 ? 5.191 25.5 7.605 1 97 37 GLU B O 1
ATOM 1620 N N . LEU B 1 38 ? 3.371 26.734 7.848 1 97.81 38 LEU B N 1
ATOM 1621 C CA . LEU B 1 38 ? 2.662 25.641 8.5 1 97.81 38 LEU B CA 1
ATOM 1622 C C . LEU B 1 38 ? 2.471 24.469 7.547 1 97.81 38 LEU B C 1
ATOM 1624 O O . LEU B 1 38 ? 2.668 23.312 7.93 1 97.81 38 LEU B O 1
ATOM 1628 N N . CYS B 1 39 ? 2.078 24.766 6.336 1 96.88 39 CYS B N 1
ATOM 1629 C CA . CYS B 1 39 ? 1.875 23.719 5.34 1 96.88 39 CYS B CA 1
ATOM 1630 C C . CYS B 1 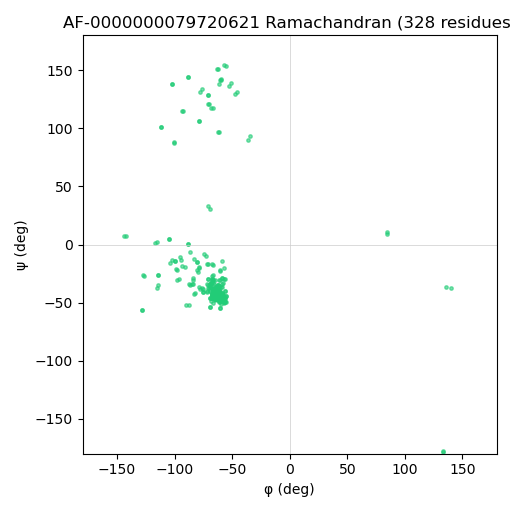39 ? 3.17 22.969 5.066 1 96.88 39 CYS B C 1
ATOM 1632 O O . CYS B 1 39 ? 3.166 21.734 4.957 1 96.88 39 CYS B O 1
ATOM 1634 N N . GLY B 1 40 ? 4.25 23.734 4.957 1 95.5 40 GLY B N 1
ATOM 1635 C CA . GLY B 1 40 ? 5.547 23.078 4.812 1 95.5 40 GLY B CA 1
ATOM 1636 C C . GLY B 1 40 ? 5.895 22.188 5.98 1 95.5 40 GLY B C 1
ATOM 1637 O O . GLY B 1 40 ? 6.434 21.094 5.789 1 95.5 40 GLY B O 1
ATOM 1638 N N . TRP B 1 41 ? 5.602 22.625 7.121 1 97.25 41 TRP B N 1
ATOM 1639 C CA . TRP B 1 41 ? 5.836 21.844 8.328 1 97.25 41 TRP B CA 1
ATOM 1640 C C . TRP B 1 41 ? 4.996 20.562 8.312 1 97.25 41 TRP B C 1
ATOM 1642 O O . TRP B 1 41 ? 5.492 19.484 8.648 1 97.25 41 TRP B O 1
ATOM 1652 N N . LEU B 1 42 ? 3.789 20.641 7.98 1 97.62 42 LEU B N 1
ATOM 1653 C CA . LEU B 1 42 ? 2.893 19.484 7.922 1 97.62 42 LEU B CA 1
ATOM 1654 C C . LEU B 1 42 ? 3.418 18.438 6.945 1 97.62 42 LEU B C 1
ATOM 1656 O O . LEU B 1 42 ? 3.381 17.234 7.234 1 97.62 42 LEU B O 1
ATOM 1660 N N . GLU B 1 43 ? 3.863 18.891 5.789 1 96.31 43 GLU B N 1
ATOM 1661 C CA . GLU B 1 43 ? 4.441 17.969 4.809 1 96.31 43 GLU B CA 1
ATOM 1662 C C . GLU B 1 43 ? 5.652 17.25 5.379 1 96.31 43 GLU B C 1
ATOM 1664 O O . GLU B 1 43 ? 5.762 16.031 5.254 1 96.31 43 GLU B O 1
ATOM 1669 N N . ALA B 1 44 ? 6.488 17.953 6.031 1 95.81 44 ALA B N 1
ATOM 1670 C CA . ALA B 1 44 ? 7.695 17.375 6.621 1 95.81 44 ALA B CA 1
ATOM 1671 C C . ALA B 1 44 ? 7.344 16.375 7.719 1 95.81 44 ALA B C 1
ATOM 1673 O O . ALA B 1 44 ? 7.984 15.328 7.84 1 95.81 44 ALA B O 1
ATOM 1674 N N . VAL B 1 45 ? 6.391 16.719 8.508 1 97.25 45 VAL B N 1
ATOM 1675 C CA . VAL B 1 45 ? 5.988 15.859 9.609 1 97.25 45 VAL B CA 1
ATOM 1676 C C . VAL B 1 45 ? 5.414 14.555 9.062 1 97.25 45 VAL B C 1
ATOM 1678 O O . VAL B 1 45 ? 5.742 13.469 9.555 1 97.25 45 VAL B O 1
ATOM 1681 N N . GLN B 1 46 ? 4.535 14.609 8.094 1 97.25 46 GLN B N 1
ATOM 1682 C CA . GLN B 1 46 ? 3.959 13.406 7.512 1 97.25 46 GLN B CA 1
ATOM 1683 C C . GLN B 1 46 ? 5.039 12.531 6.891 1 97.25 46 GLN B C 1
ATOM 1685 O O . GLN B 1 46 ? 5.027 11.305 7.059 1 97.25 46 GLN B O 1
ATOM 1690 N N . ASP B 1 47 ? 5.98 13.172 6.172 1 96.19 47 ASP B N 1
ATOM 1691 C CA . ASP B 1 47 ? 7.117 12.422 5.637 1 96.19 47 ASP B CA 1
ATOM 1692 C C . ASP B 1 47 ? 7.887 11.727 6.754 1 96.19 47 ASP B C 1
ATOM 1694 O O . ASP B 1 47 ? 8.258 10.555 6.625 1 96.19 47 ASP B O 1
ATOM 1698 N N . GLU B 1 48 ? 8.133 12.422 7.785 1 96.62 48 GLU B N 1
ATOM 1699 C CA . GLU B 1 48 ? 8.898 11.891 8.914 1 96.62 48 GLU B CA 1
ATOM 1700 C C . GLU B 1 48 ? 8.18 10.703 9.555 1 96.62 48 GLU B C 1
ATOM 1702 O O . GLU B 1 48 ? 8.812 9.703 9.898 1 96.62 48 GLU B O 1
ATOM 1707 N N . ILE B 1 49 ? 6.914 10.805 9.773 1 97.06 49 ILE B N 1
ATOM 1708 C CA . ILE B 1 49 ? 6.121 9.719 10.352 1 97.06 49 ILE B CA 1
ATOM 1709 C C . ILE B 1 49 ? 6.281 8.461 9.5 1 97.06 49 ILE B C 1
ATOM 1711 O O . ILE B 1 49 ? 6.555 7.379 10.031 1 97.06 49 ILE B O 1
ATOM 1715 N N . ALA B 1 50 ? 6.125 8.578 8.203 1 96.5 50 ALA B N 1
ATOM 1716 C CA . ALA B 1 50 ? 6.23 7.453 7.285 1 96.5 50 ALA B CA 1
ATOM 1717 C C . ALA B 1 50 ? 7.641 6.867 7.289 1 96.5 50 ALA B C 1
ATOM 1719 O O . ALA B 1 50 ? 7.812 5.648 7.363 1 96.5 50 ALA B O 1
ATOM 1720 N N . LEU B 1 51 ? 8.609 7.738 7.25 1 96.44 51 LEU B N 1
ATOM 1721 C CA . LEU B 1 51 ? 10 7.309 7.203 1 96.44 51 LEU B CA 1
ATOM 1722 C C . LEU B 1 51 ? 10.391 6.578 8.484 1 96.44 51 LEU B C 1
ATOM 1724 O O . LEU B 1 51 ? 11.016 5.516 8.43 1 96.44 51 LEU B O 1
ATOM 1728 N N . ASN B 1 52 ? 10.023 7.172 9.594 1 96.5 52 ASN B N 1
ATOM 1729 C CA . ASN B 1 52 ? 10.344 6.555 10.875 1 96.5 52 ASN B CA 1
ATOM 1730 C C . ASN B 1 52 ? 9.734 5.16 10.992 1 96.5 52 ASN B C 1
ATOM 1732 O O . ASN B 1 52 ? 10.406 4.223 11.43 1 96.5 52 ASN B O 1
ATOM 1736 N N . TYR B 1 53 ? 8.539 5.051 10.648 1 97.62 53 TYR B N 1
ATOM 1737 C CA . TYR B 1 53 ? 7.875 3.756 10.703 1 97.62 53 TYR B CA 1
ATOM 1738 C C . TYR B 1 53 ? 8.57 2.742 9.805 1 97.62 53 TYR B C 1
ATOM 1740 O O . TYR B 1 53 ? 8.93 1.648 10.25 1 97.62 53 TYR B O 1
ATOM 1748 N N . GLY B 1 54 ? 8.734 3.072 8.508 1 97.44 54 GLY B N 1
ATOM 1749 C CA . GLY B 1 54 ? 9.375 2.17 7.562 1 97.44 54 GLY B CA 1
ATOM 1750 C C . GLY B 1 54 ? 10.766 1.739 7.992 1 97.44 54 GLY B C 1
ATOM 1751 O O . GLY B 1 54 ? 11.102 0.554 7.934 1 97.44 54 GLY B O 1
ATOM 1752 N N . GLN B 1 55 ? 11.523 2.693 8.445 1 96.75 55 GLN B N 1
ATOM 1753 C CA . GLN B 1 55 ? 12.914 2.432 8.812 1 96.75 55 GLN B CA 1
ATOM 1754 C C . GLN B 1 55 ? 13 1.532 10.039 1 96.75 55 GLN B C 1
ATOM 1756 O O . GLN B 1 55 ? 13.953 0.767 10.188 1 96.75 55 GLN B O 1
ATOM 1761 N N . SER B 1 56 ? 12.016 1.619 10.875 1 97 56 SER B N 1
ATOM 1762 C CA . SER B 1 56 ? 12.031 0.809 12.086 1 97 56 SER B CA 1
ATOM 1763 C C . SER B 1 56 ? 11.617 -0.629 11.797 1 97 56 SER B C 1
ATOM 1765 O O . SER B 1 56 ? 11.898 -1.533 12.586 1 97 56 SER B O 1
ATOM 1767 N N . LYS B 1 57 ? 10.93 -0.858 10.672 1 97.12 57 LYS B N 1
ATOM 1768 C CA . LYS B 1 57 ? 10.328 -2.172 10.445 1 97.12 57 LYS B CA 1
ATOM 1769 C C . LYS B 1 57 ? 10.984 -2.883 9.266 1 97.12 57 LYS B C 1
ATOM 1771 O O . LYS B 1 57 ? 10.992 -4.113 9.203 1 97.12 57 LYS B O 1
ATOM 1776 N N . LEU B 1 58 ? 11.516 -2.137 8.375 1 97.69 58 LEU B N 1
ATOM 1777 C CA . LEU B 1 58 ? 12.086 -2.717 7.164 1 97.69 58 LEU B CA 1
ATOM 1778 C C . LEU B 1 58 ? 13.547 -3.09 7.383 1 97.69 58 LEU B C 1
ATOM 1780 O O . LEU B 1 58 ? 14.289 -2.367 8.055 1 97.69 58 LEU B O 1
ATOM 1784 N N . SER B 1 59 ? 13.945 -4.18 6.777 1 97.06 59 SER B N 1
ATOM 1785 C CA . SER B 1 59 ? 15.336 -4.617 6.891 1 97.06 59 SER B CA 1
ATOM 1786 C C . SER B 1 59 ? 15.953 -4.848 5.516 1 97.06 59 SER B C 1
ATOM 1788 O O . SER B 1 59 ? 17.172 -4.77 5.359 1 97.06 59 SER B O 1
ATOM 1790 N N . ASP B 1 60 ? 15.164 -5.176 4.496 1 97 60 ASP B N 1
ATOM 1791 C CA . ASP B 1 60 ? 15.656 -5.41 3.143 1 97 60 ASP B CA 1
ATOM 1792 C C . ASP B 1 60 ? 16.109 -4.105 2.488 1 97 60 ASP B C 1
ATOM 1794 O O . ASP B 1 60 ? 15.352 -3.133 2.443 1 97 60 ASP B O 1
ATOM 1798 N N . VAL B 1 61 ? 17.297 -4.07 1.949 1 97 61 VAL B N 1
ATOM 1799 C CA . VAL B 1 61 ? 17.922 -2.865 1.404 1 97 61 VAL B CA 1
ATOM 1800 C C . VAL B 1 61 ? 17.078 -2.33 0.248 1 97 61 VAL B C 1
ATOM 1802 O O . VAL B 1 61 ? 16.891 -1.117 0.112 1 97 61 VAL B O 1
ATOM 1805 N N . LYS B 1 62 ? 16.562 -3.188 -0.546 1 96.56 62 LYS B N 1
ATOM 1806 C CA . LYS B 1 62 ? 15.758 -2.768 -1.688 1 96.56 62 LYS B CA 1
ATOM 1807 C C . LYS B 1 62 ? 14.461 -2.109 -1.232 1 96.56 62 LYS B C 1
ATOM 1809 O O . LYS B 1 62 ? 14.008 -1.136 -1.837 1 96.56 62 LYS B O 1
ATOM 1814 N N . ASN B 1 63 ? 13.859 -2.689 -0.181 1 97.88 63 ASN B N 1
ATOM 1815 C CA . ASN B 1 63 ? 12.633 -2.111 0.36 1 97.88 63 ASN B CA 1
ATOM 1816 C C . ASN B 1 63 ? 12.898 -0.762 1.023 1 97.88 63 ASN B C 1
ATOM 1818 O O . ASN B 1 63 ? 12.062 0.144 0.947 1 97.88 63 ASN B O 1
ATOM 1822 N N . LEU B 1 64 ? 14.055 -0.574 1.626 1 97.69 64 LEU B N 1
ATOM 1823 C CA . LEU B 1 64 ? 14.43 0.708 2.213 1 97.69 64 LEU B CA 1
ATOM 1824 C C . LEU B 1 64 ? 14.617 1.766 1.131 1 97.69 64 LEU B C 1
ATOM 1826 O O . LEU B 1 64 ? 14.219 2.92 1.308 1 97.69 64 LEU B O 1
ATOM 1830 N N . GLU B 1 65 ? 15.172 1.337 0.03 1 96.75 65 GLU B N 1
ATOM 1831 C CA . GLU B 1 65 ? 15.336 2.246 -1.1 1 96.75 65 GLU B CA 1
ATOM 1832 C C . GLU B 1 65 ? 13.984 2.658 -1.678 1 96.75 65 GLU B C 1
ATOM 1834 O O . GLU B 1 65 ? 13.773 3.828 -2.004 1 96.75 65 GLU B O 1
ATOM 1839 N N . LEU B 1 66 ? 13.102 1.679 -1.8 1 95.81 66 LEU B N 1
ATOM 1840 C CA . LEU B 1 66 ? 11.75 1.952 -2.281 1 95.81 66 LEU B CA 1
ATOM 1841 C C . LEU B 1 66 ? 11.047 2.955 -1.375 1 95.81 66 LEU B C 1
ATOM 1843 O O . LEU B 1 66 ? 10.383 3.875 -1.859 1 95.81 66 LEU B O 1
ATOM 1847 N N . LEU B 1 67 ? 11.188 2.822 -0.094 1 96.12 67 LEU B N 1
ATOM 1848 C CA . LEU B 1 67 ? 10.617 3.721 0.904 1 96.12 67 LEU B CA 1
ATOM 1849 C C . LEU B 1 67 ? 11.078 5.156 0.673 1 96.12 67 LEU B C 1
ATOM 1851 O O . LEU B 1 67 ? 10.25 6.059 0.522 1 96.12 67 LEU B O 1
ATOM 1855 N N . GLU B 1 68 ? 12.312 5.367 0.515 1 93.75 68 GLU B N 1
ATOM 1856 C CA . GLU B 1 68 ? 12.914 6.699 0.481 1 93.75 68 GLU B CA 1
ATOM 1857 C C . GLU B 1 68 ? 12.703 7.367 -0.875 1 93.75 68 GLU B C 1
ATOM 1859 O O . GLU B 1 68 ? 12.359 8.547 -0.945 1 93.75 68 GLU B O 1
ATOM 1864 N N . GLU B 1 69 ? 12.766 6.582 -1.89 1 92.12 69 GLU B N 1
ATOM 1865 C CA . GLU B 1 69 ? 12.836 7.18 -3.221 1 92.12 69 GLU B CA 1
ATOM 1866 C C . GLU B 1 69 ? 11.461 7.219 -3.879 1 92.12 69 GLU B C 1
ATOM 1868 O O . GLU B 1 69 ? 11.164 8.133 -4.648 1 92.12 69 GLU B O 1
ATOM 1873 N N . THR B 1 70 ? 10.68 6.266 -3.518 1 89.75 70 THR B N 1
ATOM 1874 C CA . THR B 1 70 ? 9.469 6.117 -4.316 1 89.75 70 THR B CA 1
ATOM 1875 C C . THR B 1 70 ? 8.227 6.41 -3.475 1 89.75 70 THR B C 1
ATOM 1877 O O . THR B 1 70 ? 7.273 7.016 -3.959 1 89.75 70 THR B O 1
ATOM 1880 N N . ILE B 1 71 ? 8.289 6.059 -2.277 1 92.88 71 ILE B N 1
ATOM 1881 C CA . ILE B 1 71 ? 7.066 6.203 -1.499 1 92.88 71 ILE B CA 1
ATOM 1882 C C . ILE B 1 71 ? 7.027 7.586 -0.853 1 92.88 71 ILE B C 1
ATOM 1884 O O . ILE B 1 71 ? 6.082 8.352 -1.06 1 92.88 71 ILE B O 1
ATOM 1888 N N . VAL B 1 72 ? 8.055 7.957 -0.165 1 92.81 72 VAL B N 1
ATOM 1889 C CA . VAL B 1 72 ? 8.086 9.25 0.509 1 92.81 72 VAL B CA 1
ATOM 1890 C C . VAL B 1 72 ? 8.617 10.32 -0.448 1 92.81 72 VAL B C 1
ATOM 1892 O O . VAL B 1 72 ? 8.086 11.43 -0.499 1 92.81 72 VAL B O 1
ATOM 1895 N N . GLY B 1 73 ? 9.531 10 -1.342 1 86.88 73 GLY B N 1
ATOM 1896 C CA . GLY B 1 73 ? 10.195 10.953 -2.219 1 86.88 73 GLY B CA 1
ATOM 1897 C C . GLY B 1 73 ? 9.305 11.445 -3.346 1 86.88 73 GLY B C 1
ATOM 1898 O O . GLY B 1 73 ? 9.602 12.461 -3.975 1 86.88 73 GLY B O 1
ATOM 1899 N N . LYS B 1 74 ? 8.148 10.883 -3.518 1 83.38 74 LYS B N 1
ATOM 1900 C CA . LYS B 1 74 ? 7.285 11.266 -4.629 1 83.38 74 LYS B CA 1
ATOM 1901 C C . LYS B 1 74 ? 5.98 11.875 -4.129 1 83.38 74 LYS B C 1
ATOM 1903 O O . LYS B 1 74 ? 5.082 12.172 -4.918 1 83.38 74 LYS B O 1
ATOM 1908 N N . THR B 1 75 ? 5.918 11.945 -2.918 1 81.06 75 THR B N 1
ATOM 1909 C CA . THR B 1 75 ? 4.711 12.547 -2.365 1 81.06 75 THR B CA 1
ATOM 1910 C C . THR B 1 75 ? 4.902 14.047 -2.148 1 81.06 75 THR B C 1
ATOM 1912 O O . THR B 1 75 ? 5.832 14.461 -1.456 1 81.06 75 THR B O 1
ATOM 1915 N N . TYR B 1 76 ? 4.012 14.711 -3.012 1 83.19 76 TYR B N 1
ATOM 1916 C CA . TYR B 1 76 ? 4.031 16.172 -2.885 1 83.19 76 TYR B CA 1
ATOM 1917 C C . TYR B 1 76 ? 2.721 16.672 -2.297 1 83.19 76 TYR B C 1
ATOM 1919 O O . TYR B 1 76 ? 1.675 16.625 -2.947 1 83.19 76 TYR B O 1
ATOM 1927 N N . GLY B 1 77 ? 2.721 16.984 -1.038 1 91.94 77 GLY B N 1
ATOM 1928 C CA . GLY B 1 77 ? 1.53 17.484 -0.365 1 91.94 77 GLY B CA 1
ATOM 1929 C C . GLY B 1 77 ? 1.264 16.797 0.96 1 91.94 77 GLY B C 1
ATOM 1930 O O . GLY B 1 77 ? 2.062 15.977 1.409 1 91.94 77 GLY B O 1
ATOM 1931 N N . PHE B 1 78 ? 0.126 17.234 1.537 1 96.25 78 PHE B N 1
ATOM 1932 C CA . PHE B 1 78 ? -0.12 16.734 2.885 1 96.25 78 PHE B CA 1
ATOM 1933 C C . PHE B 1 78 ? -1.607 16.484 3.107 1 96.25 78 PHE B C 1
ATOM 1935 O O . PHE B 1 78 ? -2.035 16.219 4.23 1 96.25 78 PHE B O 1
ATOM 1942 N N . ASP B 1 79 ? -2.354 16.625 1.987 1 97.5 79 ASP B N 1
ATOM 1943 C CA . ASP B 1 79 ? -3.762 16.25 2.094 1 97.5 79 ASP B CA 1
ATOM 1944 C C . ASP B 1 79 ? -3.918 14.789 2.494 1 97.5 79 ASP B C 1
ATOM 1946 O O . ASP B 1 79 ? -3.193 13.922 1.997 1 97.5 79 ASP B O 1
ATOM 1950 N N . TYR B 1 80 ? -4.953 14.531 3.346 1 98.12 80 TYR B N 1
ATOM 1951 C CA . TYR B 1 80 ? -5.043 13.188 3.906 1 98.12 80 TYR B CA 1
ATOM 1952 C C . TYR B 1 80 ? -5.426 12.172 2.832 1 98.12 80 TYR B C 1
ATOM 1954 O O . TYR B 1 80 ? -4.746 11.164 2.656 1 98.12 80 TYR B O 1
ATOM 1962 N N . LYS B 1 81 ? -6.508 12.43 2.141 1 96.38 81 LYS B N 1
ATOM 1963 C CA . LYS B 1 81 ? -7.098 11.445 1.237 1 96.38 81 LYS B CA 1
ATOM 1964 C C . LYS B 1 81 ? -6.211 11.219 0.018 1 96.38 81 LYS B C 1
ATOM 1966 O O . LYS B 1 81 ? -6.004 10.078 -0.401 1 96.38 81 LYS B O 1
ATOM 1971 N N . SER B 1 82 ? -5.594 12.234 -0.429 1 95.81 82 SER B N 1
ATOM 1972 C CA . SER B 1 82 ? -4.938 12.141 -1.729 1 95.81 82 SER B CA 1
ATOM 1973 C C . SER B 1 82 ? -3.443 11.867 -1.575 1 95.81 82 SER B C 1
ATOM 1975 O O . SER B 1 82 ? -2.797 11.383 -2.504 1 95.81 82 SER B O 1
ATOM 1977 N N . GLN B 1 83 ? -2.904 12.164 -0.464 1 96.38 83 GLN B N 1
ATOM 1978 C CA . GLN B 1 83 ? -1.452 12.062 -0.365 1 96.38 83 GLN B CA 1
ATOM 1979 C C . GLN B 1 83 ? -1.037 11.227 0.84 1 96.38 83 GLN B C 1
ATOM 1981 O O . GLN B 1 83 ? -0.363 10.203 0.691 1 96.38 83 GLN B O 1
ATOM 1986 N N . PHE B 1 84 ? -1.475 11.617 2.041 1 98.06 84 PHE B N 1
ATOM 1987 C CA . PHE B 1 84 ? -0.98 10.992 3.264 1 98.06 84 PHE B CA 1
ATOM 1988 C C . PHE B 1 84 ? -1.482 9.562 3.379 1 98.06 84 PHE B C 1
ATOM 1990 O O . PHE B 1 84 ? -0.707 8.648 3.672 1 98.06 84 PHE B O 1
ATOM 1997 N N . ARG B 1 85 ? -2.787 9.328 3.139 1 97.94 85 ARG B N 1
ATOM 1998 C CA . ARG B 1 85 ? -3.404 8.016 3.271 1 97.94 85 ARG B CA 1
ATOM 1999 C C . ARG B 1 85 ? -2.771 7.016 2.312 1 97.94 85 ARG B C 1
ATOM 2001 O O . ARG B 1 85 ? -2.371 5.922 2.721 1 97.94 85 ARG B O 1
ATOM 2008 N N . PRO B 1 86 ? -2.621 7.328 1.031 1 96.69 86 PRO B N 1
ATOM 2009 C CA . PRO B 1 86 ? -1.951 6.402 0.116 1 96.69 86 PRO B CA 1
ATOM 2010 C C . PRO B 1 86 ? -0.519 6.086 0.539 1 96.69 86 PRO B C 1
ATOM 2012 O O . PRO B 1 86 ? -0.058 4.953 0.374 1 96.69 86 PRO B O 1
ATOM 2015 N N . MET B 1 87 ? 0.157 7.055 1.057 1 97.56 87 MET B N 1
ATOM 2016 C CA . MET B 1 87 ? 1.521 6.844 1.534 1 97.56 87 MET B CA 1
ATOM 2017 C C . MET B 1 87 ? 1.55 5.832 2.674 1 97.56 87 MET B C 1
ATOM 2019 O O . MET B 1 87 ? 2.363 4.906 2.67 1 97.56 87 MET B O 1
ATOM 2023 N N . LEU B 1 88 ? 0.642 5.984 3.615 1 98.12 88 LEU B N 1
ATOM 2024 C CA . LEU B 1 88 ? 0.556 5.07 4.75 1 98.12 88 LEU B CA 1
ATOM 2025 C C . LEU B 1 88 ? 0.217 3.658 4.289 1 98.12 88 LEU B C 1
ATOM 2027 O O . LEU B 1 88 ? 0.807 2.686 4.766 1 98.12 88 LEU B O 1
ATOM 2031 N N . ILE B 1 89 ? -0.676 3.537 3.346 1 98.06 89 ILE B N 1
ATOM 2032 C CA . ILE B 1 89 ? -1.081 2.24 2.816 1 98.06 89 ILE B CA 1
ATOM 2033 C C . ILE B 1 89 ? 0.127 1.53 2.209 1 98.06 89 ILE B C 1
ATOM 2035 O O . ILE B 1 89 ? 0.368 0.353 2.484 1 98.06 89 ILE B O 1
ATOM 2039 N N . LYS B 1 90 ? 0.866 2.234 1.49 1 97.81 90 LYS B N 1
ATOM 2040 C CA . LYS B 1 90 ? 2.014 1.646 0.806 1 97.81 90 LYS B CA 1
ATOM 2041 C C . LYS B 1 90 ? 3.082 1.205 1.804 1 97.81 90 LYS B C 1
ATOM 2043 O O . LYS B 1 90 ? 3.613 0.098 1.701 1 97.81 90 LYS B O 1
ATOM 2048 N N . ILE B 1 91 ? 3.346 2.016 2.768 1 98 91 ILE B N 1
ATOM 2049 C CA . ILE B 1 91 ? 4.465 1.718 3.652 1 98 91 ILE B CA 1
ATOM 2050 C C . ILE B 1 91 ? 4.082 0.598 4.617 1 98 91 ILE B C 1
ATOM 2052 O O . ILE B 1 91 ? 4.887 -0.29 4.898 1 98 91 ILE B O 1
ATOM 2056 N N . ILE B 1 92 ? 2.879 0.633 5.125 1 98.31 92 ILE B N 1
ATOM 2057 C CA . ILE B 1 92 ? 2.428 -0.434 6.012 1 98.31 92 ILE B CA 1
ATOM 2058 C C . ILE B 1 92 ? 2.395 -1.758 5.25 1 98.31 92 ILE B C 1
ATOM 2060 O O . ILE B 1 92 ? 2.883 -2.777 5.742 1 98.31 92 ILE B O 1
ATOM 2064 N N . GLY B 1 93 ? 1.832 -1.688 4.102 1 98.38 93 GLY B N 1
ATOM 2065 C CA . GLY B 1 93 ? 1.798 -2.881 3.27 1 98.38 93 GLY B CA 1
ATOM 2066 C C . GLY B 1 93 ? 3.176 -3.439 2.971 1 98.38 93 GLY B C 1
ATOM 2067 O O . GLY B 1 93 ? 3.395 -4.648 3.061 1 98.38 93 GLY B O 1
ATOM 2068 N N . LEU B 1 94 ? 4.09 -2.586 2.645 1 98.25 94 LEU B N 1
ATOM 2069 C CA . LEU B 1 94 ? 5.453 -2.98 2.312 1 98.25 94 LEU B CA 1
ATOM 2070 C C . LEU B 1 94 ? 6.113 -3.693 3.488 1 98.25 94 LEU B C 1
ATOM 2072 O O . LEU B 1 94 ? 6.762 -4.727 3.307 1 98.25 94 LEU B O 1
ATOM 2076 N N . THR B 1 95 ? 5.941 -3.186 4.691 1 98.06 95 THR B N 1
ATOM 2077 C CA . THR B 1 95 ? 6.574 -3.773 5.867 1 98.06 95 THR B CA 1
ATOM 2078 C C . THR B 1 95 ? 5.996 -5.156 6.156 1 98.06 95 THR B C 1
ATOM 2080 O O . THR B 1 95 ? 6.734 -6.078 6.508 1 98.06 95 THR B O 1
ATOM 2083 N N . ARG B 1 96 ? 4.719 -5.309 5.973 1 98 96 ARG B N 1
ATOM 2084 C CA . ARG B 1 96 ? 4.086 -6.586 6.277 1 98 96 ARG B CA 1
ATOM 2085 C C . ARG B 1 96 ? 4.402 -7.625 5.203 1 98 96 ARG B C 1
ATOM 2087 O O . ARG B 1 96 ? 4.629 -8.797 5.512 1 98 96 ARG B O 1
ATOM 2094 N N . VAL B 1 97 ? 4.434 -7.195 3.957 1 98.38 97 VAL B N 1
ATOM 2095 C CA . VAL B 1 97 ? 4.797 -8.102 2.873 1 98.38 97 VAL B CA 1
ATOM 2096 C C . VAL B 1 97 ? 6.23 -8.594 3.066 1 98.38 97 VAL B C 1
ATOM 2098 O O . VAL B 1 97 ? 6.523 -9.773 2.867 1 98.38 97 VAL B O 1
ATOM 2101 N N . GLU B 1 98 ? 7.109 -7.684 3.426 1 98.12 98 GLU B N 1
ATOM 2102 C CA . GLU B 1 98 ? 8.484 -8.094 3.688 1 98.12 98 GLU B CA 1
ATOM 2103 C C . GLU B 1 98 ? 8.539 -9.18 4.754 1 98.12 98 GLU B C 1
ATOM 2105 O O . GLU B 1 98 ? 9.312 -10.141 4.637 1 98.12 98 GLU B O 1
ATOM 2110 N N . THR B 1 99 ? 7.73 -9.039 5.758 1 97.25 99 THR B N 1
ATOM 2111 C CA . THR B 1 99 ? 7.695 -10.031 6.828 1 97.25 99 THR B CA 1
ATOM 2112 C C . THR B 1 99 ? 7.281 -11.398 6.285 1 97.25 99 THR B C 1
ATOM 2114 O O . THR B 1 99 ? 7.91 -12.406 6.594 1 97.25 99 THR B O 1
ATOM 2117 N N . ILE B 1 100 ? 6.266 -11.438 5.5 1 97.88 100 ILE B N 1
ATOM 2118 C CA . ILE B 1 100 ? 5.773 -12.672 4.906 1 97.88 100 ILE B CA 1
ATOM 2119 C C . ILE B 1 100 ? 6.844 -13.266 3.988 1 97.88 100 ILE B C 1
ATOM 2121 O O . ILE B 1 100 ? 7.113 -14.469 4.031 1 97.88 100 ILE B O 1
ATOM 2125 N N . GLU B 1 101 ? 7.434 -12.391 3.211 1 98.25 101 GLU B N 1
ATOM 2126 C CA . GLU B 1 101 ? 8.492 -12.82 2.301 1 98.25 101 GLU B CA 1
ATOM 2127 C C . GLU B 1 101 ? 9.664 -13.43 3.068 1 98.25 101 GLU B C 1
ATOM 2129 O O . GLU B 1 101 ? 10.211 -14.461 2.664 1 98.25 101 GLU B O 1
ATOM 2134 N N . ASN B 1 102 ? 10.031 -12.789 4.148 1 97.25 102 ASN B N 1
ATOM 2135 C CA . ASN B 1 102 ? 11.141 -13.297 4.957 1 97.25 102 ASN B CA 1
ATOM 2136 C C . ASN B 1 102 ? 10.828 -14.672 5.535 1 97.25 102 ASN B C 1
ATOM 2138 O O . ASN B 1 102 ? 11.711 -15.531 5.605 1 97.25 102 ASN B O 1
ATOM 2142 N N . GLU B 1 103 ? 9.641 -14.883 5.934 1 96.5 103 GLU B N 1
ATOM 2143 C CA . GLU B 1 103 ? 9.242 -16.188 6.438 1 96.5 103 GLU B CA 1
ATOM 2144 C C . GLU B 1 103 ? 9.336 -17.25 5.344 1 96.5 103 GLU B C 1
ATOM 2146 O O . GLU B 1 103 ? 9.781 -18.375 5.598 1 96.5 103 GLU B O 1
ATOM 2151 N N . LEU B 1 104 ? 8.891 -16.922 4.156 1 97.44 104 LEU B N 1
ATOM 2152 C CA . LEU B 1 104 ? 8.961 -17.859 3.035 1 97.44 104 LEU B CA 1
ATOM 2153 C C . LEU B 1 104 ? 10.398 -18.094 2.602 1 97.44 104 LEU B C 1
ATOM 2155 O O . LEU B 1 104 ? 10.75 -19.188 2.16 1 97.44 104 LEU B O 1
ATOM 2159 N N . LYS B 1 105 ? 11.25 -17.062 2.715 1 97.25 105 LYS B N 1
ATOM 2160 C CA . LYS B 1 105 ? 12.672 -17.203 2.418 1 97.25 105 LYS B CA 1
ATOM 2161 C C . LYS B 1 105 ? 13.336 -18.188 3.367 1 97.25 105 LYS B C 1
ATOM 2163 O O . LYS B 1 105 ? 14.195 -18.969 2.951 1 97.25 105 LYS B O 1
ATOM 2168 N N . ASN B 1 106 ? 12.906 -18.125 4.609 1 96.25 106 ASN B N 1
ATOM 2169 C CA . ASN B 1 106 ? 13.5 -18.969 5.637 1 96.25 106 ASN B CA 1
ATOM 2170 C C . ASN B 1 106 ? 13.32 -20.453 5.32 1 96.25 106 ASN B C 1
ATOM 2172 O O . ASN B 1 106 ? 14.164 -21.281 5.664 1 96.25 106 ASN B O 1
ATOM 2176 N N . ASN B 1 107 ? 12.305 -20.828 4.672 1 95.38 107 ASN B N 1
ATOM 2177 C CA . ASN B 1 107 ? 12.094 -22.234 4.348 1 95.38 107 ASN B CA 1
ATOM 2178 C C . ASN B 1 107 ? 12.391 -22.516 2.877 1 95.38 107 ASN B C 1
ATOM 2180 O O . ASN B 1 107 ? 12.086 -23.609 2.379 1 95.38 107 ASN B O 1
ATOM 2184 N N . GLY B 1 108 ? 12.867 -21.531 2.158 1 96.62 108 GLY B N 1
ATOM 2185 C CA . GLY B 1 108 ? 13.391 -21.719 0.814 1 96.62 108 GLY B CA 1
ATOM 2186 C C . GLY B 1 108 ? 12.312 -21.703 -0.255 1 96.62 108 GLY B C 1
ATOM 2187 O O . GLY B 1 108 ? 12.594 -21.938 -1.43 1 96.62 108 GLY B O 1
ATOM 2188 N N . THR B 1 109 ? 11.133 -21.344 0.042 1 97.62 109 THR B N 1
ATOM 2189 C CA . THR B 1 109 ? 10.031 -21.469 -0.912 1 97.62 109 THR B CA 1
ATOM 2190 C C . THR B 1 109 ? 9.852 -20.172 -1.694 1 97.62 109 THR B C 1
ATOM 2192 O O . THR B 1 109 ? 9.336 -20.188 -2.812 1 97.62 109 THR B O 1
ATOM 2195 N N . PHE B 1 110 ? 10.383 -19.094 -1.18 1 98.12 110 PHE B N 1
ATOM 2196 C CA . PHE B 1 110 ? 10.148 -17.797 -1.807 1 98.12 110 PHE B CA 1
ATOM 2197 C C . PHE B 1 110 ? 10.836 -17.719 -3.166 1 98.12 110 PHE B C 1
ATOM 2199 O O . PHE B 1 110 ? 10.211 -17.344 -4.164 1 98.12 110 PHE B O 1
ATOM 2206 N N . PRO B 1 111 ? 12.086 -18.078 -3.25 1 98.12 111 PRO B N 1
ATOM 2207 C CA . PRO B 1 111 ? 12.719 -18.031 -4.566 1 98.12 111 PRO B CA 1
ATOM 2208 C C . PRO B 1 111 ? 12.016 -18.906 -5.598 1 98.12 111 PRO B C 1
ATOM 2210 O O . PRO B 1 111 ? 11.984 -18.562 -6.781 1 98.12 111 PRO B O 1
ATOM 2213 N N . ILE B 1 112 ? 11.492 -19.984 -5.152 1 98.38 112 ILE B N 1
ATOM 2214 C CA . ILE B 1 112 ? 10.758 -20.891 -6.039 1 98.38 112 ILE B CA 1
ATOM 2215 C C . ILE B 1 112 ? 9.492 -20.188 -6.547 1 98.38 112 ILE B C 1
ATOM 2217 O O . ILE B 1 112 ? 9.211 -20.203 -7.746 1 98.38 112 ILE B O 1
ATOM 2221 N N . LEU B 1 113 ? 8.805 -19.562 -5.68 1 98.69 113 LEU B N 1
ATOM 2222 C CA . LEU B 1 113 ? 7.59 -18.844 -6.023 1 98.69 113 LEU B CA 1
ATOM 2223 C C . LEU B 1 113 ? 7.875 -17.797 -7.094 1 98.69 113 LEU B C 1
ATOM 2225 O O . LEU B 1 113 ? 7.223 -17.781 -8.141 1 98.69 113 LEU B O 1
ATOM 2229 N N . VAL B 1 114 ? 8.852 -17.016 -6.879 1 98.62 114 VAL B N 1
ATOM 2230 C CA . VAL B 1 114 ? 9.172 -15.891 -7.746 1 98.62 114 VAL B CA 1
ATOM 2231 C C . VAL B 1 114 ? 9.625 -16.391 -9.109 1 98.62 114 VAL B C 1
ATOM 2233 O O . VAL B 1 114 ? 9.141 -15.938 -10.148 1 98.62 114 VAL B O 1
ATOM 2236 N N . SER B 1 115 ? 10.461 -17.344 -9.062 1 98.25 115 SER B N 1
ATOM 2237 C CA . SER B 1 115 ? 11.039 -17.859 -10.297 1 98.25 115 SER B CA 1
ATOM 2238 C C . SER B 1 115 ? 9.984 -18.562 -11.148 1 98.25 115 SER B C 1
ATOM 2240 O O . SER B 1 115 ? 9.898 -18.328 -12.359 1 98.25 115 SER B O 1
ATOM 2242 N N . GLN B 1 116 ? 9.234 -19.344 -10.555 1 98.5 116 GLN B N 1
ATOM 2243 C CA . GLN B 1 116 ? 8.273 -20.141 -11.312 1 98.5 116 GLN B CA 1
ATOM 2244 C C . GLN B 1 116 ? 7.133 -19.266 -11.828 1 98.5 116 GLN B C 1
ATOM 2246 O O . GLN B 1 116 ? 6.691 -19.438 -12.969 1 98.5 116 GLN B O 1
ATOM 2251 N N . LEU B 1 117 ? 6.656 -18.344 -11.031 1 98.62 117 LEU B N 1
ATOM 2252 C CA . LEU B 1 117 ? 5.645 -17.406 -11.523 1 98.62 117 LEU B CA 1
ATOM 2253 C C . LEU B 1 117 ? 6.188 -16.578 -12.688 1 98.62 117 LEU B C 1
ATOM 2255 O O . LEU B 1 117 ? 5.488 -16.359 -13.68 1 98.62 117 LEU B O 1
ATOM 2259 N N . GLY B 1 118 ? 7.426 -16.172 -12.531 1 97.81 118 GLY B N 1
ATOM 2260 C CA . GLY B 1 118 ? 8.055 -15.406 -13.602 1 97.81 118 GLY B CA 1
ATOM 2261 C C . GLY B 1 118 ? 8.195 -16.203 -14.891 1 97.81 118 GLY B C 1
ATOM 2262 O O . GLY B 1 118 ? 7.926 -15.688 -15.977 1 97.81 118 GLY B O 1
ATOM 2263 N N . SER B 1 119 ? 8.594 -17.422 -14.75 1 96.75 119 SER B N 1
ATOM 2264 C CA . SER B 1 119 ? 8.758 -18.297 -15.906 1 96.75 119 SER B CA 1
ATOM 2265 C C . SER B 1 119 ? 7.422 -18.531 -16.609 1 96.75 119 SER B C 1
ATOM 2267 O O . SER B 1 119 ? 7.332 -18.391 -17.844 1 96.75 119 SER B O 1
ATOM 2269 N N . LEU B 1 120 ? 6.461 -18.812 -15.859 1 97.12 120 LEU B N 1
ATOM 2270 C CA . LEU B 1 120 ? 5.145 -19.062 -16.438 1 97.12 120 LEU B CA 1
ATOM 2271 C C . LEU B 1 120 ? 4.59 -17.812 -17.094 1 97.12 120 LEU B C 1
ATOM 2273 O O . LEU B 1 120 ? 3.93 -17.891 -18.141 1 97.12 120 LEU B O 1
ATOM 2277 N N . TYR B 1 121 ? 4.84 -16.719 -16.516 1 95.62 121 TYR B N 1
ATOM 2278 C CA . TYR B 1 121 ? 4.371 -15.453 -17.078 1 95.62 121 TYR B CA 1
ATOM 2279 C C . TYR B 1 121 ? 5 -15.195 -18.438 1 95.62 121 TYR B C 1
ATOM 2281 O O . TYR B 1 121 ? 4.312 -14.789 -19.375 1 95.62 121 TYR B O 1
ATOM 2289 N N . SER B 1 122 ? 6.238 -15.438 -18.516 1 93.81 122 SER B N 1
ATOM 2290 C CA . SER B 1 122 ? 6.941 -15.273 -19.781 1 93.81 122 SER B CA 1
ATOM 2291 C C . SER B 1 122 ? 6.41 -16.234 -20.844 1 93.81 122 SER B C 1
ATOM 2293 O O . SER B 1 122 ? 6.195 -15.859 -21.984 1 93.81 122 SER B O 1
ATOM 2295 N N . LEU B 1 123 ? 6.223 -17.438 -20.438 1 93.06 123 LEU B N 1
ATOM 2296 C CA . LEU B 1 123 ? 5.691 -18.453 -21.344 1 93.06 123 LEU B CA 1
ATOM 2297 C C . LEU B 1 123 ? 4.297 -18.078 -21.828 1 93.06 123 LEU B C 1
ATOM 2299 O O . LEU B 1 123 ? 3.99 -18.203 -23.016 1 93.06 123 LEU B O 1
ATOM 2303 N N . ARG B 1 124 ? 3.498 -17.656 -20.938 1 92.94 124 ARG B N 1
ATOM 2304 C CA . ARG B 1 124 ? 2.137 -17.25 -21.281 1 92.94 124 ARG B CA 1
ATOM 2305 C C . ARG B 1 124 ? 2.143 -16.109 -22.297 1 92.94 124 ARG B C 1
ATOM 2307 O O . ARG B 1 124 ? 1.396 -16.156 -23.281 1 92.94 124 ARG B O 1
ATOM 2314 N N . ASN B 1 125 ? 2.945 -15.125 -22.094 1 90.06 125 ASN B N 1
ATOM 2315 C CA . ASN B 1 125 ? 3.012 -13.984 -23 1 90.06 125 ASN B CA 1
ATOM 2316 C C . ASN B 1 125 ? 3.492 -14.391 -24.391 1 90.06 125 ASN B C 1
ATOM 2318 O O . ASN B 1 125 ? 2.994 -13.891 -25.391 1 90.06 125 ASN B O 1
ATOM 2322 N N . SER B 1 126 ? 4.387 -15.305 -24.375 1 87.62 126 SER B N 1
ATOM 2323 C CA . SER B 1 126 ? 4.871 -15.836 -25.641 1 87.62 126 SER B CA 1
ATOM 2324 C C . SER B 1 126 ? 3.783 -16.625 -26.375 1 87.62 126 SER B C 1
ATOM 2326 O O . SER B 1 126 ? 3.629 -16.5 -27.594 1 87.62 126 SER B O 1
ATOM 2328 N N . ALA B 1 127 ? 3.096 -17.438 -25.688 1 86.81 127 ALA B N 1
ATOM 2329 C CA . ALA B 1 127 ? 2.043 -18.281 -26.234 1 86.81 127 ALA B CA 1
ATOM 2330 C C . ALA B 1 127 ? 0.877 -17.438 -26.75 1 86.81 127 ALA B C 1
ATOM 2332 O O . ALA B 1 127 ? 0.208 -17.812 -27.719 1 86.81 127 ALA B O 1
ATOM 2333 N N . ALA B 1 128 ? 0.685 -16.375 -26.156 1 80.12 128 ALA B N 1
ATOM 2334 C CA . ALA B 1 128 ? -0.433 -15.508 -26.531 1 80.12 128 ALA B CA 1
ATOM 2335 C C . ALA B 1 128 ? -0.095 -14.664 -27.75 1 80.12 128 ALA B C 1
ATOM 2337 O O . ALA B 1 128 ? -0.991 -14.219 -28.484 1 80.12 128 ALA B O 1
ATOM 2338 N N . HIS B 1 129 ? 1.121 -14.461 -28.031 1 73.31 129 HIS B N 1
ATOM 2339 C CA . HIS B 1 129 ? 1.52 -13.602 -29.141 1 73.31 129 HIS B CA 1
ATOM 2340 C C . HIS B 1 129 ? 1.981 -14.422 -30.344 1 73.31 129 HIS B C 1
ATOM 2342 O O . HIS B 1 129 ? 2.238 -13.875 -31.406 1 73.31 129 HIS B O 1
ATOM 2348 N N . THR B 1 130 ? 2.271 -15.664 -30.219 1 62.66 130 THR B N 1
ATOM 2349 C CA . THR B 1 130 ? 2.855 -16.469 -31.281 1 62.66 130 THR B CA 1
ATOM 2350 C C . THR B 1 130 ? 1.847 -16.688 -32.406 1 62.66 130 THR B C 1
ATOM 2352 O O . THR B 1 130 ? 1.989 -17.609 -33.219 1 62.66 130 THR B O 1
ATOM 2355 N N . THR B 1 131 ? 0.951 -15.75 -32.625 1 55.53 131 THR B N 1
ATOM 2356 C CA . THR B 1 131 ? 0.199 -15.977 -33.875 1 55.53 131 THR B CA 1
ATOM 2357 C C . THR B 1 131 ? 1.134 -16.016 -35.062 1 55.53 131 THR B C 1
ATOM 2359 O O . THR B 1 131 ? 0.692 -16.25 -36.188 1 55.53 131 THR B O 1
ATOM 2362 N N . ILE B 1 132 ? 2.43 -15.586 -35 1 51.88 132 ILE B N 1
ATOM 2363 C CA . ILE B 1 132 ? 3.021 -15.305 -36.312 1 51.88 132 ILE B CA 1
ATOM 2364 C C . ILE B 1 132 ? 3.412 -16.625 -37 1 51.88 132 ILE B C 1
ATOM 2366 O O . ILE B 1 132 ? 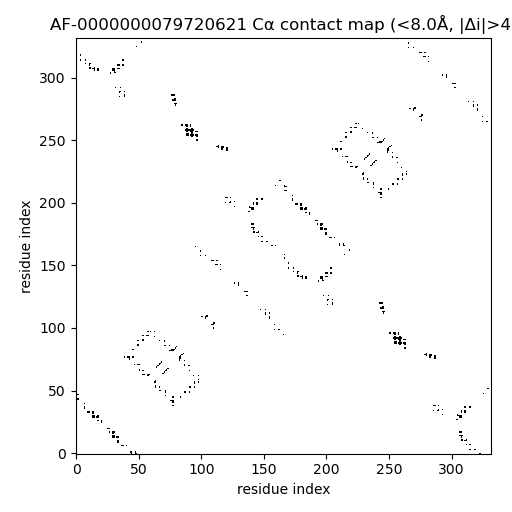3.998 -17.5 -36.344 1 51.88 132 ILE B O 1
ATOM 2370 N N . ALA B 1 133 ? 3.105 -16.891 -38.188 1 51.28 133 ALA B N 1
ATOM 2371 C CA . ALA B 1 133 ? 3.373 -17.75 -39.344 1 51.28 133 ALA B CA 1
ATOM 2372 C C . ALA B 1 133 ? 4.855 -18.094 -39.406 1 51.28 133 ALA B C 1
ATOM 2374 O O . ALA B 1 133 ? 5.703 -17.203 -39.469 1 51.28 133 ALA B O 1
ATOM 2375 N N . GLY B 1 134 ? 5.258 -19.297 -38.781 1 53.59 134 GLY B N 1
ATOM 2376 C CA . GLY B 1 134 ? 6.473 -20 -39.156 1 53.59 134 GLY B CA 1
ATOM 2377 C C . GLY B 1 134 ? 7.277 -20.484 -37.969 1 53.59 134 GLY B C 1
ATOM 2378 O O . GLY B 1 134 ? 8.18 -21.312 -38.125 1 53.59 134 GLY B O 1
ATOM 2379 N N . VAL B 1 135 ? 7.363 -19.719 -36.812 1 54.81 135 VAL B N 1
ATOM 2380 C CA . VAL B 1 135 ? 8.156 -20.281 -35.719 1 54.81 135 VAL B CA 1
ATOM 2381 C C . VAL B 1 135 ? 7.238 -20.891 -34.688 1 54.81 135 VAL B C 1
ATOM 2383 O O . VAL B 1 135 ? 6.383 -20.203 -34.125 1 54.81 135 VAL B O 1
ATOM 2386 N N . MET B 1 136 ? 6.852 -22.156 -34.844 1 55.91 136 MET B N 1
ATOM 2387 C CA . MET B 1 136 ? 6.047 -22.797 -33.812 1 55.91 136 MET B CA 1
ATOM 2388 C C . MET B 1 136 ? 6.809 -22.844 -32.469 1 55.91 136 MET B C 1
ATOM 2390 O O . MET B 1 136 ? 7.867 -23.469 -32.375 1 55.91 136 MET B O 1
ATOM 2394 N N . PRO B 1 137 ? 6.582 -21.938 -31.578 1 62.44 137 PRO B N 1
ATOM 2395 C CA . PRO B 1 137 ? 7.27 -22.031 -30.281 1 62.44 137 PRO B CA 1
ATOM 2396 C C . PRO B 1 137 ? 7.195 -23.422 -29.672 1 62.44 137 PRO B C 1
ATOM 2398 O O . PRO B 1 137 ? 6.234 -24.156 -29.922 1 62.44 137 PRO B O 1
ATOM 2401 N N . THR B 1 138 ? 8.32 -23.938 -29.281 1 75 138 THR B N 1
ATOM 2402 C CA . THR B 1 138 ? 8.367 -25.219 -28.578 1 75 138 THR B CA 1
ATOM 2403 C C . THR B 1 138 ? 7.715 -25.094 -27.203 1 75 138 THR B C 1
ATOM 2405 O O . THR B 1 138 ? 7.992 -24.156 -26.469 1 75 138 THR B O 1
ATOM 2408 N N . TYR B 1 139 ? 6.602 -25.922 -27.094 1 87.31 139 TYR B N 1
ATOM 2409 C CA . TYR B 1 139 ? 5.91 -25.984 -25.812 1 87.31 139 TYR B CA 1
ATOM 2410 C C . TYR B 1 139 ? 6.27 -27.266 -25.062 1 87.31 139 TYR B C 1
ATOM 2412 O O . TYR B 1 139 ? 6.41 -28.328 -25.672 1 87.31 139 TYR B O 1
ATOM 2420 N N . ASN B 1 140 ? 6.469 -27.016 -23.781 1 91.5 140 ASN B N 1
ATOM 2421 C CA . ASN B 1 140 ? 6.621 -28.188 -22.922 1 91.5 140 ASN B CA 1
ATOM 2422 C C . ASN B 1 140 ? 5.355 -29.031 -22.906 1 91.5 140 ASN B C 1
ATOM 2424 O O . ASN B 1 140 ? 4.258 -28.531 -23.141 1 91.5 140 ASN B O 1
ATOM 2428 N N . ALA B 1 141 ? 5.574 -30.312 -22.688 1 95.56 141 ALA B N 1
ATOM 2429 C CA . ALA B 1 141 ? 4.418 -31.188 -22.516 1 95.56 141 ALA B CA 1
ATOM 2430 C C . ALA B 1 141 ? 3.529 -30.719 -21.375 1 95.56 141 ALA B C 1
ATOM 2432 O O . ALA B 1 141 ? 4.008 -30.062 -20.438 1 95.56 141 ALA B O 1
ATOM 2433 N N . PRO B 1 142 ? 2.219 -31.047 -21.406 1 97.62 142 PRO B N 1
ATOM 2434 C CA . PRO B 1 142 ? 1.295 -30.625 -20.344 1 97.62 142 PRO B CA 1
ATOM 2435 C C . PRO B 1 142 ? 1.746 -31.094 -18.969 1 97.62 142 PRO B C 1
ATOM 2437 O O . PRO B 1 142 ? 1.49 -30.406 -17.969 1 97.62 142 PRO B O 1
ATOM 2440 N N . SER B 1 143 ? 2.42 -32.188 -18.938 1 97.31 143 SER B N 1
ATOM 2441 C CA . SER B 1 143 ? 2.885 -32.719 -17.656 1 97.31 143 SER B CA 1
ATOM 2442 C C . SER B 1 143 ? 3.791 -31.719 -16.938 1 97.31 143 SER B C 1
ATOM 2444 O O . SER B 1 143 ? 3.863 -31.703 -15.711 1 97.31 143 SER B O 1
ATOM 2446 N N . THR B 1 144 ? 4.484 -30.875 -17.734 1 97.56 144 THR B N 1
ATOM 2447 C CA . THR B 1 144 ? 5.32 -29.828 -17.125 1 97.56 144 THR B CA 1
ATOM 2448 C C . THR B 1 144 ? 4.477 -28.859 -16.312 1 97.56 144 THR B C 1
ATOM 2450 O O . THR B 1 144 ? 4.914 -28.375 -15.273 1 97.56 144 THR B O 1
ATOM 2453 N N . MET B 1 145 ? 3.27 -28.594 -16.781 1 98.12 145 MET B N 1
ATOM 2454 C CA . MET B 1 145 ? 2.377 -27.688 -16.062 1 98.12 145 MET B CA 1
ATOM 2455 C C . MET B 1 145 ? 1.947 -28.312 -14.727 1 98.12 145 MET B C 1
ATOM 2457 O O . MET B 1 145 ? 1.708 -27.594 -13.758 1 98.12 145 MET B O 1
ATOM 2461 N N . LEU B 1 146 ? 1.855 -29.609 -14.688 1 98 146 LEU B N 1
ATOM 2462 C CA . LEU B 1 146 ? 1.548 -30.281 -13.43 1 98 146 LEU B CA 1
ATOM 2463 C C . LEU B 1 146 ? 2.662 -30.078 -12.414 1 98 146 LEU B C 1
ATOM 2465 O O . LEU B 1 146 ? 2.396 -29.922 -11.219 1 98 146 LEU B O 1
ATOM 2469 N N . THR B 1 147 ? 3.861 -30.109 -12.898 1 97.81 147 THR B N 1
ATOM 2470 C CA . THR B 1 147 ? 5 -29.875 -12.016 1 97.81 147 THR B CA 1
ATOM 2471 C C . THR B 1 147 ? 4.922 -28.469 -11.406 1 97.81 147 THR B C 1
ATOM 2473 O O . THR B 1 147 ? 5.117 -28.312 -10.203 1 97.81 147 THR B O 1
ATOM 2476 N N . TYR B 1 148 ? 4.613 -27.484 -12.234 1 98.25 148 TYR B N 1
ATOM 2477 C CA . TYR B 1 148 ? 4.438 -26.125 -11.742 1 98.25 148 TYR B CA 1
ATOM 2478 C C . TYR B 1 148 ? 3.312 -26.062 -10.711 1 98.25 148 TYR B C 1
ATOM 2480 O O . TYR B 1 148 ? 3.475 -25.469 -9.648 1 98.25 148 TYR B O 1
ATOM 2488 N N . LEU B 1 149 ? 2.209 -26.672 -11.062 1 98.38 149 LEU B N 1
ATOM 2489 C CA . LEU B 1 149 ? 1.041 -26.656 -10.188 1 98.38 149 LEU B CA 1
ATOM 2490 C C . LEU B 1 149 ? 1.372 -27.266 -8.828 1 98.38 149 LEU B C 1
ATOM 2492 O O . LEU B 1 149 ? 1.053 -26.672 -7.789 1 98.38 149 LEU B O 1
ATOM 2496 N N . ASN B 1 150 ? 2.002 -28.391 -8.867 1 97.62 150 ASN B N 1
ATOM 2497 C CA . ASN B 1 150 ? 2.32 -29.125 -7.641 1 97.62 150 ASN B CA 1
ATOM 2498 C C . ASN B 1 150 ? 3.346 -28.375 -6.797 1 97.62 150 ASN B C 1
ATOM 2500 O O . ASN B 1 150 ? 3.357 -28.484 -5.57 1 97.62 150 ASN B O 1
ATOM 2504 N N . SER B 1 151 ? 4.137 -27.609 -7.402 1 97.75 151 SER B N 1
ATOM 2505 C CA . SER B 1 151 ? 5.145 -26.812 -6.707 1 97.75 151 SER B CA 1
ATOM 2506 C C . SER B 1 151 ? 4.551 -25.531 -6.156 1 97.75 151 SER B C 1
ATOM 2508 O O . SER B 1 151 ? 4.785 -25.172 -4.996 1 97.75 151 SER B O 1
ATOM 2510 N N . LEU B 1 152 ? 3.723 -24.875 -6.879 1 98.31 152 LEU B N 1
ATOM 2511 C CA . LEU B 1 152 ? 3.262 -23.531 -6.57 1 98.31 152 LEU B CA 1
ATOM 2512 C C . LEU B 1 152 ? 2.082 -23.562 -5.605 1 98.31 152 LEU B C 1
ATOM 2514 O O . LEU B 1 152 ? 1.951 -22.688 -4.742 1 98.31 152 LEU B O 1
ATOM 2518 N N . HIS B 1 153 ? 1.267 -24.578 -5.73 1 97.94 153 HIS B N 1
ATOM 2519 C CA . HIS B 1 153 ? 0.046 -24.609 -4.93 1 97.94 153 HIS B CA 1
ATOM 2520 C C . HIS B 1 153 ? 0.362 -24.594 -3.439 1 97.94 153 HIS B C 1
ATOM 2522 O O . HIS B 1 153 ? -0.188 -23.781 -2.693 1 97.94 153 HIS B O 1
ATOM 2528 N N . PRO B 1 154 ? 1.202 -25.438 -2.93 1 97 154 PRO B N 1
ATOM 2529 C CA . PRO B 1 154 ? 1.484 -25.391 -1.493 1 97 154 PRO B CA 1
ATOM 2530 C C . PRO B 1 154 ? 2.109 -24.078 -1.049 1 97 154 PRO B C 1
ATOM 2532 O O . PRO B 1 154 ? 1.876 -23.625 0.076 1 97 154 PRO B O 1
ATOM 2535 N N . ILE B 1 155 ? 2.934 -23.438 -1.843 1 98.12 155 ILE B N 1
ATOM 2536 C CA . ILE B 1 155 ? 3.576 -22.172 -1.49 1 98.12 155 ILE B CA 1
ATOM 2537 C C . ILE B 1 155 ? 2.525 -21.062 -1.386 1 98.12 155 ILE B C 1
ATOM 2539 O O . ILE B 1 155 ? 2.539 -20.281 -0.44 1 98.12 155 ILE B O 1
ATOM 2543 N N . LEU B 1 156 ? 1.601 -21.062 -2.332 1 98.19 156 LEU B N 1
ATOM 2544 C CA . LEU B 1 156 ? 0.52 -20.078 -2.307 1 98.19 156 LEU B CA 1
ATOM 2545 C C . LEU B 1 156 ? -0.389 -20.297 -1.103 1 98.19 156 LEU B C 1
ATOM 2547 O O . LEU B 1 156 ? -0.87 -19.344 -0.497 1 98.19 156 LEU B O 1
ATOM 2551 N N . SER B 1 157 ? -0.602 -21.562 -0.816 1 97.31 157 SER B N 1
ATOM 2552 C CA . SER B 1 157 ? -1.39 -21.891 0.369 1 97.31 157 SER B CA 1
ATOM 2553 C C . SER B 1 157 ? -0.707 -21.391 1.639 1 97.31 157 SER B C 1
ATOM 2555 O O . SER B 1 157 ? -1.36 -20.844 2.527 1 97.31 157 SER B O 1
ATOM 2557 N N . GLU B 1 158 ? 0.543 -21.578 1.734 1 97.38 158 GLU B N 1
ATOM 2558 C CA . GLU B 1 158 ? 1.311 -21.094 2.877 1 97.38 158 GLU B CA 1
ATOM 2559 C C . GLU B 1 158 ? 1.272 -19.562 2.955 1 97.38 158 GLU B C 1
ATOM 2561 O O . GLU B 1 158 ? 1.099 -19 4.035 1 97.38 158 GLU B O 1
ATOM 2566 N N . LEU B 1 159 ? 1.468 -18.938 1.869 1 97.94 159 LEU B N 1
ATOM 2567 C CA . LEU B 1 159 ? 1.394 -17.484 1.809 1 97.94 159 LEU B CA 1
ATOM 2568 C C . LEU B 1 159 ? 0.046 -16.984 2.318 1 97.94 159 LEU B C 1
ATOM 2570 O O . LEU B 1 159 ? -0.012 -16.047 3.125 1 97.94 159 LEU B O 1
ATOM 2574 N N . GLU B 1 160 ? -0.982 -17.641 1.838 1 97.38 160 GLU B N 1
ATOM 2575 C CA . GLU B 1 160 ? -2.324 -17.266 2.281 1 97.38 160 GLU B CA 1
ATOM 2576 C C . GLU B 1 160 ? -2.479 -17.453 3.787 1 97.38 160 GLU B C 1
ATOM 2578 O O . GLU B 1 160 ? -3.088 -16.609 4.461 1 97.38 160 GLU B O 1
ATOM 2583 N N . GLU B 1 161 ? -1.977 -18.5 4.301 1 96.69 161 GLU B N 1
ATOM 2584 C CA . GLU B 1 161 ? -2.027 -18.75 5.738 1 96.69 161 GLU B CA 1
ATOM 2585 C C . GLU B 1 161 ? -1.303 -17.656 6.516 1 96.69 161 GLU B C 1
ATOM 2587 O O . GLU B 1 161 ? -1.816 -17.156 7.52 1 96.69 161 GLU B O 1
ATOM 2592 N N . LYS B 1 162 ? -0.137 -17.266 6.074 1 96.62 162 LYS B N 1
ATOM 2593 C CA . LYS B 1 162 ? 0.637 -16.219 6.738 1 96.62 162 LYS B CA 1
ATOM 2594 C C . LYS B 1 162 ? -0.069 -14.867 6.641 1 96.62 162 LYS B C 1
ATOM 2596 O O . LYS B 1 162 ? -0.063 -14.094 7.598 1 96.62 162 LYS B O 1
ATOM 2601 N N . LEU B 1 163 ? -0.61 -14.695 5.484 1 96.75 163 LEU B N 1
ATOM 2602 C CA . LEU B 1 163 ? -1.38 -13.477 5.262 1 96.75 163 LEU B CA 1
ATOM 2603 C C . LEU B 1 163 ? -2.535 -13.375 6.254 1 96.75 163 LEU B C 1
ATOM 2605 O O . LEU B 1 163 ? -2.742 -12.328 6.867 1 96.75 163 LEU B O 1
ATOM 2609 N N . ASN B 1 164 ? -3.211 -14.43 6.465 1 94.56 164 ASN B N 1
ATOM 2610 C CA . ASN B 1 164 ? -4.363 -14.445 7.355 1 94.56 164 ASN B CA 1
ATOM 2611 C C . ASN B 1 164 ? -3.943 -14.312 8.82 1 94.56 164 ASN B C 1
ATOM 2613 O O . ASN B 1 164 ? -4.758 -13.969 9.672 1 94.56 164 ASN B O 1
ATOM 2617 N N . GLY B 1 165 ? -2.691 -14.539 9.086 1 92.38 165 GLY B N 1
ATOM 2618 C CA . GLY B 1 165 ? -2.193 -14.469 10.453 1 92.38 165 GLY B CA 1
ATOM 2619 C C . GLY B 1 165 ? -1.738 -13.078 10.859 1 92.38 165 GLY B C 1
ATOM 2620 O O . GLY B 1 165 ? -1.403 -12.844 12.023 1 92.38 165 GLY B O 1
ATOM 2621 N N . ILE B 1 166 ? -1.88 -12.172 9.922 1 87.38 166 ILE B N 1
ATOM 2622 C CA . ILE B 1 166 ? -1.374 -10.852 10.281 1 87.38 166 ILE B CA 1
ATOM 2623 C C . ILE B 1 166 ? -2.541 -9.875 10.445 1 87.38 166 ILE B C 1
ATOM 2625 O O . ILE B 1 166 ? -3.6 -10.062 9.836 1 87.38 166 ILE B O 1
#

Organism: NCBI:txid616991

Solvent-accessible surface area (backbone atoms only — not comparable to full-atom values): 18000 Å² total; per-residue (Å²): 127,72,71,60,60,67,61,50,52,51,31,53,51,34,31,51,51,36,72,67,45,81,51,75,86,55,33,51,56,34,16,51,49,32,50,50,50,50,51,52,49,49,32,51,39,55,46,46,50,54,49,53,50,43,63,74,63,49,81,53,67,68,60,52,49,43,44,55,58,55,50,52,59,63,56,84,64,53,29,37,81,82,38,44,47,55,42,50,18,46,48,50,5,46,42,53,49,50,52,53,48,50,57,32,46,73,74,57,48,38,67,51,49,46,50,51,33,43,49,50,45,53,50,48,56,49,67,71,60,53,77,57,90,80,65,78,77,88,61,62,58,23,62,56,50,50,54,50,48,67,57,45,50,60,54,53,51,50,50,48,52,54,57,67,71,103,125,74,73,61,60,66,60,50,51,51,31,52,52,34,31,50,51,37,70,68,46,81,52,74,87,54,34,51,55,33,17,50,49,31,49,51,51,51,52,52,48,49,30,51,39,56,47,47,50,54,48,52,50,41,63,74,63,48,81,53,67,68,59,52,47,44,44,56,58,56,50,53,59,64,58,85,61,54,30,37,81,80,38,45,46,56,43,51,18,46,48,51,6,46,42,53,50,50,51,54,48,51,57,33,46,74,73,57,48,39,65,51,50,47,49,51,34,43,51,50,45,52,51,47,55,48,66,71,59,53,77,57,88,82,63,77,76,87,61,63,57,23,62,56,51,50,53,50,48,67,58,44,49,60,53,53,51,47,50,48,53,53,56,69,72,103

Secondary structure (DSSP, 8-state):
---SHHHHHHHHHHHHHHHH---TTTHHHHHHHHHHHHHHHHHHHHHHHHHHHHHHH---HHHHHHIIIIIITT-----IIIIIHHHHHHHHHHHHHHHHHHHHHHTTHHHHHHHHHHHHHHHHHHHHHTTSTT--PPPPPHHHHHHHHHHHHHHHHHHHHHHHT-/---SHHHHHHHHHHHHHHHH---TTTHHHHHHHHHHHHHHHHHHHHHHHHHHHHHHH---HHHHHHIIIIIITT-----IIIIIHHHHHHHHHHHHHHHHHHHHHHTTHHHHHHHHHHHHHHHHHHHHHTTSTT--PPPPPHHHHHHHHHHHHHHHHHHHHHHHT-

pLDDT: mean 93.46, std 9.6, range [50.19, 98.69]

Foldseek 3Di:
DDDCVVLVVLLVVLVVCLVPDPDPVCNVVSVVVNVVSVFVVLLVVLLVVLLVVLVVQDDDPVLNCCSPCPLSVPADGRDVPPGSVVSNVVSVVSSLVVVLLVVCVVVPLNVVQVVLVVVVVVVVVCVVPPPDPDDPPDDDDVVVVVVSCVSNVVVVVSSVVSVVVD/DDDCVVLVVLLVVLVVCLVPDPPPVCNVVSVVVNVVSVFVVLLVVLLVVLLVVLVVQDDDPVLNCCSPCPLSVPADGRDVPPGSVVSNVVSVVSSLVVVLLVVCVVVPLNVVQVVLVVVVVVVVVCVVPPPDPDDPDDDDDVVVVVVSCVSNVVVVVSSVVSVVVD

Nearest PDB structures (foldseek):
  4l6y-assembly1_A  TM=2.594E-01  e=6.264E+00  Homo sapiens
  1uru-assembly1_A-2  TM=2.670E-01  e=8.732E+00  Drosophila melanogaster

Sequence (332 aa):
MQSKDAIESLIRELQLLYDNCEDTNQKPYYSKLALLELCGWLEAVQDEIALNYGQSKLSDVKNLELLEETIVGKTYGFDYKSQFRPMLIKIIGLTRVETIENELKNNGTFPILVSQLGSLYSLRNSAAHTTIAGVMPTYNAPSTMLTYLNSLHPILSELEEKLNGIMQSKDAIESLIRELQLLYDNCEDTNQKPYYSKLALLELCGWLEAVQDEIALNYGQSKLSDVKNLELLEETIVGKTYGFDYKSQFRPMLIKIIGLTRVETIENELKNNGTFPILVSQLGSLYSLRNSAAHTTIAGVMPTYNAPSTMLTYLNSLHPILSELEEKLNGI

Radius of gyration: 26.96 Å; Cα contacts (8 Å, |Δi|>4): 336; chains: 2; bounding box: 36×90×59 Å